Protein AF-A0A6L7YMS2-F1 (afdb_monomer_lite)

pLDDT: mean 87.48, std 20.66, range [31.22, 98.94]

Secondary structure (DSSP, 8-state):
-------PPPPP---------------EEEEEEEEPPPB---TTS-GGGPPBPHHHHHHHHHHHHHHGGG---EEEEESSHHHHHHHHHHHHHHT--EEEETT-SPPP-TTPPPPSSHHHHHHHHHHHHH-TTS--STTS-HHHHHHHHHHHHHHHHHH---SEEEEEE-HHHHHHHHHHHH---HHHHHHH--SSEEEEEEEE----

Structure (mmCIF, N/CA/C/O backbone):
data_AF-A0A6L7YMS2-F1
#
_entry.id   AF-A0A6L7YMS2-F1
#
loop_
_atom_site.group_PDB
_atom_site.id
_atom_site.type_symbol
_atom_site.label_atom_id
_atom_site.label_alt_id
_atom_site.label_comp_id
_atom_site.label_asym_id
_atom_site.label_entity_id
_atom_site.label_seq_id
_atom_site.pdbx_PDB_ins_code
_atom_site.Cartn_x
_atom_site.Cartn_y
_atom_site.Cartn_z
_atom_site.occupancy
_atom_site.B_iso_or_equiv
_atom_site.auth_seq_id
_atom_site.auth_comp_id
_atom_site.auth_asym_id
_atom_site.auth_atom_id
_atom_site.pdbx_PDB_model_num
ATOM 1 N N . MET A 1 1 ? 23.901 70.612 36.766 1.00 35.69 1 MET A N 1
ATOM 2 C CA . MET A 1 1 ? 23.182 70.328 35.504 1.00 35.69 1 MET A CA 1
ATOM 3 C C . MET A 1 1 ? 23.892 69.182 34.805 1.00 35.69 1 MET A C 1
ATOM 5 O O . MET A 1 1 ? 25.112 69.238 34.793 1.00 35.69 1 MET A O 1
ATOM 9 N N . PRO A 1 2 ? 23.213 68.247 34.131 1.00 41.91 2 PRO A N 1
ATOM 10 C CA . PRO A 1 2 ? 22.005 67.498 34.481 1.00 41.91 2 PRO A CA 1
ATOM 11 C C . PRO A 1 2 ? 22.284 65.968 34.590 1.00 41.91 2 PRO A C 1
ATOM 13 O O . PRO A 1 2 ? 23.340 65.507 34.180 1.00 41.91 2 PRO A O 1
ATOM 16 N N . LEU A 1 3 ? 21.331 65.243 35.205 1.00 35.28 3 LEU A N 1
ATOM 17 C CA . LEU A 1 3 ? 20.657 63.984 34.787 1.00 35.28 3 LEU A CA 1
ATOM 18 C C . LEU A 1 3 ? 21.441 62.970 33.913 1.00 35.28 3 LEU A C 1
ATOM 20 O O . LEU A 1 3 ? 22.049 63.358 32.931 1.00 35.28 3 LEU A O 1
ATOM 24 N N . HIS A 1 4 ? 21.354 61.642 34.023 1.00 35.47 4 HIS A N 1
ATOM 25 C CA . HIS A 1 4 ? 20.671 60.642 34.855 1.00 35.47 4 HIS A CA 1
ATOM 26 C C . HIS A 1 4 ? 21.080 59.292 34.215 1.00 35.47 4 HIS A C 1
ATOM 28 O O . HIS A 1 4 ? 21.097 59.210 32.989 1.00 35.47 4 HIS A O 1
ATOM 34 N N . ASN A 1 5 ? 21.397 58.256 34.997 1.00 36.53 5 ASN A N 1
ATOM 35 C CA . ASN A 1 5 ? 20.854 56.892 34.836 1.00 36.53 5 ASN A CA 1
ATOM 36 C C . ASN A 1 5 ? 21.574 55.917 35.774 1.00 36.53 5 ASN A C 1
ATOM 38 O O . ASN A 1 5 ? 22.457 55.155 35.393 1.00 36.53 5 ASN A O 1
ATOM 42 N N . LEU A 1 6 ? 21.130 55.941 37.030 1.00 40.22 6 LEU A N 1
ATOM 43 C CA . LEU A 1 6 ? 21.083 54.750 37.864 1.00 40.22 6 LEU A CA 1
ATOM 44 C C . LEU A 1 6 ? 19.878 53.934 37.391 1.00 40.22 6 LEU A C 1
ATOM 46 O O . LEU A 1 6 ? 18.747 54.408 37.503 1.00 40.22 6 LEU A O 1
ATOM 50 N N . LEU A 1 7 ? 20.107 52.725 36.883 1.00 35.25 7 LEU A N 1
ATOM 51 C CA . LEU A 1 7 ? 19.074 51.694 36.873 1.00 35.25 7 LEU A CA 1
ATOM 52 C C . LEU A 1 7 ? 19.445 50.633 37.914 1.00 35.25 7 LEU A C 1
ATOM 54 O O . LEU A 1 7 ? 20.544 50.077 37.849 1.00 35.25 7 LEU A O 1
ATOM 58 N N . PRO A 1 8 ? 18.566 50.395 38.901 1.00 35.81 8 PRO A N 1
ATOM 59 C CA . PRO A 1 8 ? 18.794 49.440 39.964 1.00 35.81 8 PRO A CA 1
ATOM 60 C C . PRO A 1 8 ? 18.519 48.003 39.516 1.00 35.81 8 PRO A C 1
ATOM 62 O O . PRO A 1 8 ? 17.886 47.713 38.501 1.00 35.81 8 PRO A O 1
ATOM 65 N N . THR A 1 9 ? 19.036 47.116 40.351 1.00 42.84 9 THR A N 1
ATOM 66 C CA . THR A 1 9 ? 18.933 45.667 40.336 1.00 42.84 9 THR A CA 1
ATOM 67 C C . THR A 1 9 ? 17.509 45.131 40.156 1.00 42.84 9 THR A C 1
ATOM 69 O O . THR A 1 9 ? 16.513 45.681 40.620 1.00 42.84 9 THR A O 1
ATOM 72 N N . ARG A 1 10 ? 17.466 43.983 39.476 1.00 32.94 10 ARG A N 1
ATOM 73 C CA . ARG A 1 10 ? 16.313 43.127 39.178 1.00 32.94 10 ARG A CA 1
ATOM 74 C C . ARG A 1 10 ? 15.489 42.810 40.440 1.00 32.94 10 ARG A C 1
ATOM 76 O O . ARG A 1 10 ? 16.058 42.256 41.381 1.00 32.94 10 ARG A O 1
ATOM 83 N N . PRO A 1 11 ? 14.165 43.042 40.461 1.00 35.03 11 PRO A N 1
ATOM 84 C CA . PRO A 1 11 ? 13.314 42.459 41.483 1.00 35.03 11 PRO A CA 1
ATOM 85 C C . PRO A 1 11 ? 12.932 41.023 41.098 1.00 35.03 11 PRO A C 1
ATOM 87 O O . PRO A 1 11 ? 12.385 40.754 40.029 1.00 35.03 11 PRO A O 1
ATOM 90 N N . THR A 1 12 ? 13.220 40.095 42.003 1.00 39.44 12 THR A N 1
ATOM 91 C CA . THR A 1 12 ? 12.633 38.758 42.077 1.00 39.44 12 THR A CA 1
ATOM 92 C C . THR A 1 12 ? 11.380 38.804 42.953 1.00 39.44 12 THR A C 1
ATOM 94 O O . THR A 1 12 ? 11.474 39.158 44.124 1.00 39.44 12 THR A O 1
ATOM 97 N N . ARG A 1 13 ? 10.221 38.374 42.429 1.00 35.91 13 ARG A N 1
ATOM 98 C CA . ARG A 1 13 ? 9.293 37.479 43.150 1.00 35.91 13 ARG A CA 1
ATOM 99 C C . ARG A 1 13 ? 8.130 36.988 42.278 1.00 35.91 13 ARG A C 1
ATOM 101 O O . ARG A 1 13 ? 7.291 37.761 41.840 1.00 35.91 13 ARG A O 1
ATOM 108 N N . THR A 1 14 ? 8.119 35.666 42.111 1.00 39.38 14 THR A N 1
ATOM 109 C CA . THR A 1 14 ? 6.972 34.744 42.209 1.00 39.38 14 THR A CA 1
ATOM 110 C C . THR A 1 14 ? 5.649 35.119 41.539 1.00 39.38 14 THR A C 1
ATOM 112 O O . THR A 1 14 ? 4.829 35.829 42.113 1.00 39.38 14 THR A O 1
ATOM 115 N N . SER A 1 15 ? 5.349 34.418 40.447 1.00 32.75 15 SER A N 1
ATOM 116 C CA . SER A 1 15 ? 4.051 33.759 40.303 1.00 32.75 15 SER A CA 1
ATOM 117 C C . SER A 1 15 ? 4.294 32.360 39.744 1.00 32.75 15 SER A C 1
ATOM 119 O O . SER A 1 15 ? 4.820 32.193 38.646 1.00 32.75 15 SER A O 1
ATOM 121 N N . SER A 1 16 ? 4.006 31.360 40.571 1.00 40.28 16 SER A N 1
ATOM 122 C CA . SER A 1 16 ? 3.938 29.958 40.191 1.00 40.28 16 SER A CA 1
ATOM 123 C C . SER A 1 16 ? 2.770 29.771 39.225 1.00 40.28 16 SER A C 1
ATOM 125 O O . SER A 1 16 ? 1.617 29.768 39.649 1.00 40.28 16 SER A O 1
ATOM 127 N N . TYR A 1 17 ? 3.060 29.594 37.941 1.00 31.22 17 TYR A N 1
ATOM 128 C CA . TYR A 1 17 ? 2.122 28.958 37.021 1.00 31.22 17 TYR A CA 1
ATOM 129 C C . TYR A 1 17 ? 2.561 27.510 36.813 1.00 31.22 17 TYR A C 1
ATOM 131 O O . TYR A 1 17 ? 3.060 27.125 35.763 1.00 31.22 17 TYR A O 1
ATOM 139 N N . THR A 1 18 ? 2.368 26.697 37.848 1.00 34.97 18 THR A N 1
ATOM 140 C CA . THR A 1 18 ? 2.020 25.291 37.653 1.00 34.97 18 THR A CA 1
ATOM 141 C C . THR A 1 18 ? 0.608 25.278 37.081 1.00 34.97 18 THR A C 1
ATOM 143 O O . THR A 1 18 ? -0.377 25.346 37.812 1.00 34.97 18 THR A O 1
ATOM 146 N N . LYS A 1 19 ? 0.501 25.269 35.753 1.00 34.28 19 LYS A N 1
ATOM 147 C CA . LYS A 1 19 ? -0.608 24.562 35.124 1.00 34.28 19 LYS A CA 1
ATOM 148 C C . LYS A 1 19 ? -0.068 23.190 34.790 1.00 34.28 19 LYS A C 1
ATOM 150 O O . LYS A 1 19 ? 0.541 22.990 33.743 1.00 34.28 19 LYS A O 1
ATOM 155 N N . ASP A 1 20 ? -0.267 22.289 35.740 1.00 31.45 20 ASP A N 1
ATOM 156 C CA . ASP A 1 20 ? -0.376 20.874 35.452 1.00 31.45 20 ASP A CA 1
ATOM 157 C C . ASP A 1 20 ? -1.421 20.748 34.338 1.00 31.45 20 ASP A C 1
ATOM 159 O O . ASP A 1 20 ? -2.624 20.864 34.580 1.00 31.45 20 ASP A O 1
ATOM 163 N N . TYR A 1 21 ? -0.966 20.586 33.094 1.00 37.25 21 TYR A N 1
ATOM 164 C CA . TYR A 1 21 ? -1.797 19.961 32.078 1.00 37.25 21 TYR A CA 1
ATOM 165 C C . TYR A 1 21 ? -1.896 18.496 32.491 1.00 37.25 21 TYR A C 1
ATOM 167 O O . TYR A 1 21 ? -1.125 17.639 32.067 1.00 37.25 21 TYR A O 1
ATOM 175 N N . LEU A 1 22 ? -2.818 18.251 33.421 1.00 36.06 22 LEU A N 1
ATOM 176 C CA . LEU A 1 22 ? -3.458 16.963 33.583 1.00 36.06 22 LEU A CA 1
ATOM 177 C C . LEU A 1 22 ? -3.913 16.548 32.188 1.00 36.06 22 LEU A C 1
ATOM 179 O O . LEU A 1 22 ? -4.721 17.255 31.591 1.00 36.06 22 LEU A O 1
ATOM 183 N N . SER A 1 23 ? -3.295 15.476 31.689 1.00 41.72 23 SER A N 1
ATOM 184 C CA . SER A 1 23 ? -3.751 14.605 30.607 1.00 41.72 23 SER A CA 1
ATOM 185 C C . SER A 1 23 ? -5.034 15.094 29.934 1.00 41.72 23 SER A C 1
ATOM 187 O O . SER A 1 23 ? -6.134 14.709 30.339 1.00 41.72 23 SER A O 1
ATOM 189 N N . ASP A 1 24 ? -4.890 15.929 28.904 1.00 43.75 24 ASP A N 1
ATOM 190 C CA . ASP A 1 24 ? -5.885 15.897 27.847 1.00 43.75 24 ASP A CA 1
ATOM 191 C C . ASP A 1 24 ? -5.785 14.484 27.280 1.00 43.75 24 ASP A C 1
ATOM 193 O O . ASP A 1 24 ? -4.734 14.079 26.776 1.00 43.75 24 ASP A O 1
ATOM 197 N N . GLY A 1 25 ? -6.828 13.689 27.488 1.00 43.38 25 GLY A N 1
ATOM 198 C CA . GLY A 1 25 ? -6.997 12.421 26.807 1.00 43.38 25 GLY A CA 1
ATOM 199 C C . GLY A 1 25 ? -7.280 12.697 25.341 1.00 43.38 25 GLY A C 1
ATOM 200 O O . GLY A 1 25 ? -8.367 12.367 24.879 1.00 43.38 25 GLY A O 1
ATOM 201 N N . SER A 1 26 ? -6.330 13.320 24.634 1.00 46.94 26 SER A N 1
ATOM 202 C CA . SER A 1 26 ? -6.390 13.485 23.195 1.00 46.94 26 SER A CA 1
ATOM 203 C C . SER A 1 26 ? -6.409 12.074 22.631 1.00 46.94 26 SER A C 1
ATOM 205 O O . SER A 1 26 ? -5.379 11.392 22.594 1.00 46.94 26 SER A O 1
ATOM 207 N N . THR A 1 27 ? -7.594 11.593 22.269 1.00 56.06 27 THR A N 1
ATOM 208 C CA . THR A 1 27 ? -7.699 10.388 21.464 1.00 56.06 27 THR A CA 1
ATOM 209 C C . THR A 1 27 ? -6.891 10.674 20.196 1.00 56.06 27 THR A C 1
ATOM 211 O O . THR A 1 27 ? -6.904 11.776 19.655 1.00 56.06 27 THR A O 1
ATOM 214 N N . MET A 1 28 ? -6.005 9.759 19.840 1.00 62.59 28 MET A N 1
ATOM 215 C CA . MET A 1 28 ? -5.081 9.927 18.725 1.00 62.59 28 MET A CA 1
ATOM 216 C C . MET A 1 28 ? -5.605 9.031 17.622 1.00 62.59 28 MET A C 1
ATOM 218 O O . MET A 1 28 ? -5.698 7.822 17.835 1.00 62.59 28 MET A O 1
ATOM 222 N N . ASN A 1 29 ? -5.950 9.610 16.474 1.00 86.25 29 ASN A N 1
ATOM 223 C CA . ASN A 1 29 ? -6.425 8.813 15.356 1.00 86.25 29 ASN A CA 1
ATOM 224 C C . ASN A 1 29 ? -5.222 8.220 14.621 1.00 86.25 29 ASN A C 1
ATOM 226 O O . ASN A 1 29 ? -4.408 8.952 14.049 1.00 86.25 29 ASN A O 1
ATOM 230 N N . ASN A 1 30 ? -5.100 6.895 14.664 1.00 94.75 30 ASN A N 1
ATOM 231 C CA . ASN A 1 30 ? -4.052 6.151 13.981 1.00 94.75 30 ASN A CA 1
ATOM 232 C C . ASN A 1 30 ? -4.543 5.690 12.607 1.00 94.75 30 ASN A C 1
ATOM 234 O O . ASN A 1 30 ? -5.436 4.851 12.498 1.00 94.75 30 ASN A O 1
ATOM 238 N N . LEU A 1 31 ? -3.890 6.182 11.557 1.00 97.12 31 LEU A N 1
ATOM 239 C CA . LEU A 1 31 ? -3.937 5.593 10.226 1.00 97.12 31 LEU A CA 1
ATOM 240 C C . LEU A 1 31 ? -2.719 4.679 10.062 1.00 97.12 31 LEU A C 1
ATOM 242 O O . LEU A 1 31 ? -1.585 5.147 9.954 1.00 97.12 31 LEU A O 1
ATOM 246 N N . ILE A 1 32 ? -2.950 3.370 10.051 1.00 98.50 32 ILE A N 1
ATOM 247 C CA . ILE A 1 32 ? -1.899 2.361 9.920 1.00 98.50 32 ILE A CA 1
ATOM 248 C C . ILE A 1 32 ? -1.862 1.889 8.469 1.00 98.50 32 ILE A C 1
ATOM 250 O O . ILE A 1 32 ? -2.706 1.107 8.036 1.00 98.50 32 ILE A O 1
ATOM 254 N N . LEU A 1 33 ? -0.877 2.348 7.701 1.00 98.75 33 LEU A N 1
ATOM 255 C CA . LEU A 1 33 ? -0.681 1.871 6.335 1.00 98.75 33 LEU A CA 1
ATOM 256 C C . LEU A 1 33 ? 0.169 0.607 6.369 1.00 98.75 33 LEU A C 1
ATOM 258 O O . LEU A 1 33 ? 1.270 0.608 6.915 1.00 98.75 33 LEU A O 1
ATOM 262 N N . VAL A 1 34 ? -0.343 -0.466 5.782 1.00 98.88 34 VAL A N 1
ATOM 263 C CA . VAL A 1 34 ? 0.306 -1.774 5.721 1.00 98.88 34 VAL A CA 1
ATOM 264 C C . VAL A 1 34 ? 0.645 -2.079 4.272 1.00 98.88 34 VAL A C 1
ATOM 266 O O . VAL A 1 34 ? -0.244 -2.153 3.427 1.00 98.88 34 VAL A O 1
ATOM 269 N N . ARG A 1 35 ? 1.914 -2.350 3.972 1.00 98.69 35 ARG A N 1
ATOM 270 C CA . ARG A 1 35 ? 2.277 -3.004 2.713 1.00 98.69 35 ARG A CA 1
ATOM 271 C C . ARG A 1 35 ? 1.845 -4.464 2.789 1.00 98.69 35 ARG A C 1
ATOM 273 O O . ARG A 1 35 ? 2.166 -5.152 3.759 1.00 98.69 35 ARG A O 1
ATOM 280 N N . HIS A 1 36 ? 1.154 -4.944 1.756 1.00 98.69 36 HIS A N 1
ATOM 281 C CA . HIS A 1 36 ? 0.744 -6.343 1.648 1.00 98.69 36 HIS A CA 1
ATOM 282 C C . HIS A 1 36 ? 1.907 -7.304 1.945 1.00 98.69 36 HIS A C 1
ATOM 284 O O . HIS A 1 36 ? 3.078 -7.005 1.695 1.00 98.69 36 HIS A O 1
ATOM 290 N N . SER A 1 37 ? 1.582 -8.496 2.433 1.00 98.62 37 SER A N 1
ATOM 291 C CA . SER A 1 37 ? 2.580 -9.528 2.688 1.00 98.62 37 SER A CA 1
ATOM 292 C C . SER A 1 37 ? 3.109 -10.148 1.395 1.00 98.62 37 SER A C 1
ATOM 294 O O . SER A 1 37 ? 2.632 -9.883 0.290 1.00 98.62 37 SER A O 1
ATOM 296 N N . GLU A 1 38 ? 4.153 -10.956 1.519 1.00 98.31 38 GLU A N 1
ATOM 297 C CA . GLU A 1 38 ? 4.932 -11.443 0.391 1.00 98.31 38 GLU A CA 1
ATOM 298 C C . GLU A 1 38 ? 4.087 -12.243 -0.621 1.00 98.31 38 GLU A C 1
ATOM 300 O O . GLU A 1 38 ? 3.501 -13.278 -0.270 1.00 98.31 38 GLU A O 1
ATOM 305 N N . PRO A 1 39 ? 4.044 -11.818 -1.896 1.00 97.69 39 PRO A N 1
ATOM 306 C CA . PRO A 1 39 ? 3.375 -12.572 -2.939 1.00 97.69 39 PRO A CA 1
ATOM 307 C C . PRO A 1 39 ? 4.207 -13.777 -3.382 1.00 97.69 39 PRO A C 1
ATOM 309 O O . PRO A 1 39 ? 5.433 -13.800 -3.284 1.00 97.69 39 PRO A O 1
ATOM 312 N N . LYS A 1 40 ? 3.542 -14.781 -3.950 1.00 97.38 40 LYS A N 1
ATOM 313 C CA . LYS A 1 40 ? 4.206 -15.752 -4.815 1.00 97.38 40 LYS A CA 1
ATOM 314 C C . LYS A 1 40 ? 4.469 -15.062 -6.154 1.00 97.38 40 LYS A C 1
ATOM 316 O O . LYS A 1 40 ? 3.520 -14.699 -6.840 1.00 97.38 40 LYS A O 1
ATOM 321 N N . ILE A 1 41 ? 5.740 -14.881 -6.505 1.00 93.00 41 ILE A N 1
ATOM 322 C CA . ILE A 1 41 ? 6.134 -14.275 -7.781 1.00 93.00 41 ILE A CA 1
ATOM 323 C C . ILE A 1 41 ? 5.761 -15.232 -8.920 1.00 93.00 41 ILE A C 1
ATOM 325 O O . ILE A 1 41 ? 6.190 -16.387 -8.935 1.00 93.00 41 ILE A O 1
ATOM 329 N N . GLU A 1 42 ? 4.954 -14.747 -9.863 1.00 91.12 42 GLU A N 1
ATOM 330 C CA . GLU A 1 42 ? 4.548 -15.465 -11.075 1.00 91.12 42 GLU A CA 1
ATOM 331 C C . GLU A 1 42 ? 4.895 -14.587 -12.294 1.00 91.12 42 GLU A C 1
ATOM 333 O O . GLU A 1 42 ? 4.061 -13.775 -12.692 1.00 91.12 42 GLU A O 1
ATOM 338 N N . PRO A 1 43 ? 6.112 -14.699 -12.871 1.00 86.94 43 PRO A N 1
ATOM 339 C CA . PRO A 1 43 ? 6.607 -13.767 -13.896 1.00 86.94 43 PRO A CA 1
ATOM 340 C C . PRO A 1 43 ? 5.721 -13.660 -15.143 1.00 86.94 43 PRO A C 1
ATOM 342 O O . PRO A 1 43 ? 5.643 -12.601 -15.754 1.00 86.94 43 PRO A O 1
ATOM 345 N N . ASP A 1 44 ? 5.003 -14.734 -15.478 1.00 88.06 44 ASP A N 1
ATOM 346 C CA . ASP A 1 44 ? 4.100 -14.796 -16.634 1.00 88.06 44 ASP A CA 1
ATOM 347 C C . ASP A 1 44 ? 2.719 -14.168 -16.367 1.00 88.06 44 ASP A C 1
ATOM 349 O O . ASP A 1 44 ? 1.799 -14.289 -17.180 1.00 88.06 44 ASP A O 1
ATOM 353 N N . ARG A 1 45 ? 2.521 -13.544 -15.199 1.00 88.62 45 ARG A N 1
ATOM 354 C CA . ARG A 1 45 ? 1.256 -12.919 -14.799 1.00 88.62 45 ARG A CA 1
ATOM 355 C C . ARG A 1 45 ? 1.501 -11.503 -14.288 1.00 88.62 45 ARG A C 1
ATOM 357 O O . ARG A 1 45 ? 2.493 -11.279 -13.594 1.00 88.62 45 ARG A O 1
ATOM 364 N N . PRO A 1 46 ? 0.571 -10.561 -14.521 1.00 89.81 46 PRO A N 1
ATOM 365 C CA . PRO A 1 46 ? 0.684 -9.221 -13.963 1.00 89.81 46 PRO A CA 1
ATOM 366 C C . PRO A 1 46 ? 0.790 -9.262 -12.436 1.00 89.81 46 PRO A C 1
ATOM 368 O O . PRO A 1 46 ? 0.019 -9.970 -11.777 1.00 89.81 46 PRO A O 1
ATOM 371 N N . ALA A 1 47 ? 1.688 -8.455 -11.865 1.00 91.81 47 ALA A N 1
ATOM 372 C CA . ALA A 1 47 ? 1.915 -8.401 -10.418 1.00 91.81 47 ALA A CA 1
ATOM 373 C C . ALA A 1 47 ? 0.656 -8.032 -9.610 1.00 91.81 47 ALA A C 1
ATOM 375 O O . ALA A 1 47 ? 0.535 -8.401 -8.438 1.00 91.81 47 ALA A O 1
ATOM 376 N N . SER A 1 48 ? -0.306 -7.355 -10.243 1.00 94.12 48 SER A N 1
ATOM 377 C CA . SER A 1 48 ? -1.622 -7.031 -9.680 1.00 94.12 48 SER A CA 1
ATOM 378 C C . SER A 1 48 ? -2.519 -8.248 -9.443 1.00 94.12 48 SER A C 1
ATOM 380 O O . SER A 1 48 ? -3.506 -8.158 -8.720 1.00 94.12 48 SER A O 1
AT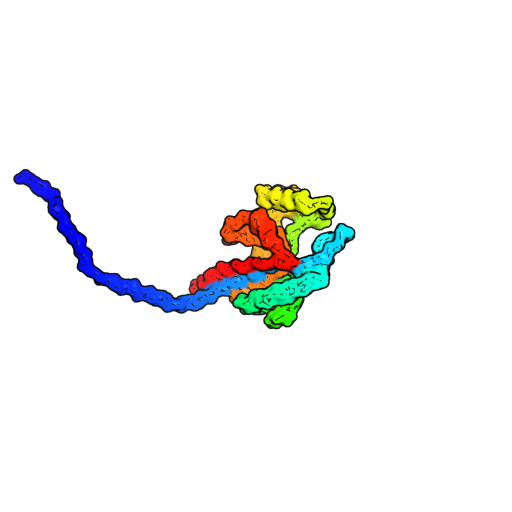OM 382 N N . THR A 1 49 ? -2.178 -9.400 -10.027 1.00 95.19 49 THR A N 1
ATOM 383 C CA . THR A 1 49 ? -2.940 -10.655 -9.912 1.00 95.19 49 THR A CA 1
ATOM 384 C C . THR A 1 49 ? -2.297 -11.674 -8.973 1.00 95.19 49 THR A C 1
ATOM 386 O O . THR A 1 49 ? -2.912 -12.698 -8.665 1.00 95.19 49 THR A O 1
ATOM 389 N N . TRP A 1 50 ? -1.072 -11.412 -8.505 1.00 96.75 50 TRP A N 1
ATOM 390 C CA . TRP A 1 50 ? -0.353 -12.328 -7.626 1.00 96.75 50 TRP A CA 1
ATOM 391 C C . TRP A 1 50 ? -1.058 -12.480 -6.276 1.00 96.75 50 TRP A C 1
ATOM 393 O O . TRP A 1 50 ? -1.606 -11.529 -5.714 1.00 96.75 50 TRP A O 1
ATOM 403 N N . ARG A 1 51 ? -1.010 -13.704 -5.749 1.00 98.50 51 ARG A N 1
ATOM 404 C CA . ARG A 1 51 ? -1.523 -14.098 -4.427 1.00 98.50 51 ARG A CA 1
ATOM 405 C C . ARG A 1 51 ? -0.375 -14.260 -3.438 1.00 98.50 51 ARG A C 1
ATOM 407 O O . ARG A 1 51 ? 0.780 -14.315 -3.857 1.00 98.50 51 ARG A O 1
ATOM 414 N N . LEU A 1 52 ? -0.663 -14.383 -2.141 1.00 98.62 52 LEU A N 1
ATOM 415 C CA . LEU A 1 52 ? 0.390 -14.580 -1.144 1.00 98.62 52 LEU A CA 1
ATOM 416 C C . LEU A 1 52 ? 1.146 -15.893 -1.363 1.00 98.62 52 LEU A C 1
ATOM 418 O O . LEU A 1 52 ? 0.579 -16.911 -1.782 1.00 98.62 52 LEU A O 1
ATOM 422 N N . SER A 1 53 ? 2.435 -15.889 -1.030 1.00 98.62 53 SER A N 1
ATOM 423 C CA . SER A 1 53 ? 3.227 -17.111 -0.885 1.00 98.62 53 SER A CA 1
ATOM 424 C C . SER A 1 53 ? 2.891 -17.816 0.438 1.00 98.62 53 SER A C 1
ATOM 426 O O . SER A 1 53 ? 2.160 -17.286 1.277 1.00 98.62 53 SER A O 1
ATOM 428 N N . GLY A 1 54 ? 3.391 -19.039 0.647 1.00 98.44 54 GLY A N 1
ATOM 429 C CA . GLY A 1 54 ? 3.263 -19.711 1.950 1.00 98.44 54 GLY A CA 1
ATOM 430 C C . GLY A 1 54 ? 3.913 -18.891 3.070 1.00 98.44 54 GLY A C 1
ATOM 431 O O . GLY A 1 54 ? 3.271 -18.617 4.079 1.00 98.44 54 GLY A O 1
ATOM 432 N N . ARG A 1 55 ? 5.140 -18.403 2.824 1.00 98.44 55 ARG A N 1
ATOM 433 C CA . ARG A 1 55 ? 5.867 -17.502 3.732 1.00 98.44 55 ARG A CA 1
ATOM 434 C C . ARG A 1 55 ? 5.103 -16.198 3.971 1.00 98.44 55 ARG A C 1
ATOM 436 O O . ARG A 1 55 ? 5.001 -15.766 5.111 1.00 98.44 55 ARG A O 1
ATOM 443 N N . GLY A 1 56 ? 4.505 -15.619 2.929 1.00 98.62 56 GLY A N 1
ATOM 444 C CA . GLY A 1 56 ? 3.691 -14.409 3.044 1.00 98.62 56 GLY A CA 1
ATOM 445 C C . GLY A 1 56 ? 2.485 -14.582 3.969 1.00 98.62 56 GLY A C 1
ATOM 446 O O . GLY A 1 56 ? 2.203 -13.704 4.779 1.00 98.62 56 GLY A O 1
ATOM 447 N N . ARG A 1 57 ? 1.804 -15.733 3.928 1.00 98.75 57 ARG A N 1
ATOM 448 C CA . ARG A 1 57 ? 0.694 -16.005 4.859 1.00 98.75 57 ARG A CA 1
ATOM 449 C C . ARG A 1 57 ? 1.167 -16.084 6.310 1.00 98.75 57 ARG A C 1
ATOM 451 O O . ARG A 1 57 ? 0.533 -15.489 7.172 1.00 98.75 57 ARG A O 1
ATOM 458 N N . THR A 1 58 ? 2.296 -16.747 6.568 1.00 98.50 58 THR A N 1
ATOM 459 C CA . THR A 1 58 ? 2.906 -16.786 7.909 1.00 98.50 58 THR A CA 1
ATOM 460 C C . THR A 1 58 ? 3.264 -15.384 8.399 1.00 98.50 58 THR A C 1
ATOM 462 O O . THR A 1 58 ? 2.812 -14.987 9.469 1.00 98.50 58 THR A O 1
ATOM 465 N N . ARG A 1 59 ? 3.975 -14.594 7.581 1.00 98.56 59 ARG A N 1
ATOM 466 C CA . ARG A 1 59 ? 4.374 -13.224 7.940 1.00 98.56 59 ARG A CA 1
ATOM 467 C C . ARG A 1 59 ? 3.191 -12.276 8.146 1.00 98.56 59 ARG A C 1
ATOM 469 O O . ARG A 1 59 ? 3.287 -11.351 8.940 1.00 98.56 59 ARG A O 1
ATOM 476 N N . ALA A 1 60 ? 2.071 -12.488 7.452 1.00 98.69 60 ALA A N 1
ATOM 477 C CA . ALA A 1 60 ? 0.853 -11.707 7.680 1.00 98.69 60 ALA A CA 1
ATOM 478 C C . ALA A 1 60 ? 0.238 -11.990 9.063 1.00 98.69 60 ALA A C 1
ATOM 480 O O . ALA A 1 60 ? -0.297 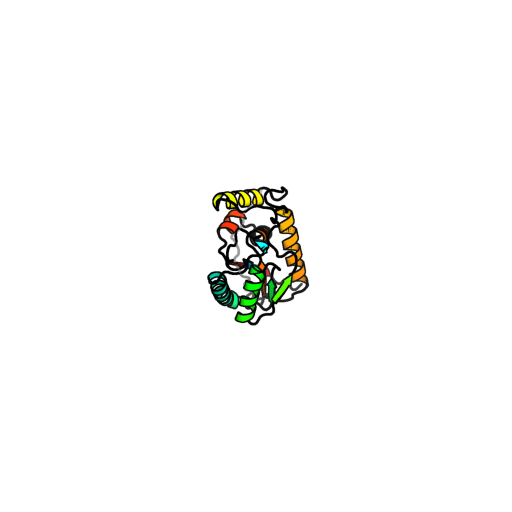-11.079 9.686 1.00 98.69 60 ALA A O 1
ATOM 481 N N . GLY A 1 61 ? 0.341 -13.229 9.558 1.00 98.38 61 GLY A N 1
ATOM 482 C CA . GLY A 1 61 ? -0.069 -13.573 10.921 1.00 98.38 61 GLY A CA 1
ATOM 483 C C . GLY A 1 61 ? 0.843 -12.950 11.981 1.00 98.38 61 GLY A C 1
ATOM 484 O O . GLY A 1 61 ? 0.352 -12.415 12.966 1.00 98.38 61 GLY A O 1
ATOM 485 N N . GLU A 1 62 ? 2.159 -12.954 11.752 1.00 98.38 62 GLU A N 1
ATOM 486 C CA . GLU A 1 62 ? 3.138 -12.282 12.626 1.00 98.38 62 GLU A CA 1
ATOM 487 C C . GLU A 1 62 ? 2.872 -10.771 12.698 1.00 98.38 62 GLU A C 1
ATOM 489 O O . GLU A 1 62 ? 2.778 -10.207 13.787 1.00 98.38 62 GLU A O 1
ATOM 494 N N . LEU A 1 63 ? 2.627 -10.144 11.542 1.00 98.50 63 LEU A N 1
ATOM 495 C CA . LEU A 1 63 ? 2.244 -8.737 11.455 1.00 98.50 63 LEU A CA 1
ATOM 496 C C . LEU A 1 63 ? 0.970 -8.429 12.256 1.00 98.50 63 LEU A C 1
ATOM 498 O O . LEU A 1 63 ? 0.879 -7.372 12.874 1.00 98.50 63 LEU A O 1
ATOM 502 N N . ALA A 1 64 ? -0.020 -9.327 12.261 1.00 98.31 64 ALA A N 1
ATOM 503 C CA . ALA A 1 64 ? -1.241 -9.122 13.038 1.00 98.31 64 ALA A CA 1
ATOM 504 C C . ALA A 1 64 ? -0.952 -8.993 14.540 1.00 98.31 64 ALA A C 1
ATOM 506 O O . ALA A 1 64 ? -1.548 -8.152 15.211 1.00 98.31 64 ALA A O 1
ATOM 507 N N . GLU A 1 65 ? -0.013 -9.783 15.068 1.00 97.50 65 GLU A N 1
ATOM 508 C CA . GLU A 1 65 ? 0.375 -9.695 16.477 1.00 97.50 65 GLU A CA 1
ATOM 509 C C . GLU A 1 65 ? 1.082 -8.375 16.801 1.00 97.50 65 GLU A C 1
ATOM 511 O O . GLU A 1 65 ? 0.823 -7.791 17.854 1.00 97.50 65 GLU A O 1
ATOM 516 N N . GLU A 1 66 ? 1.894 -7.847 15.881 1.00 97.81 66 GLU A N 1
ATOM 517 C CA . GLU A 1 66 ? 2.487 -6.510 16.019 1.00 97.81 66 GLU A CA 1
ATOM 518 C C . GLU A 1 66 ? 1.414 -5.409 16.000 1.00 97.81 66 GLU A C 1
ATOM 520 O O . GLU A 1 66 ? 1.428 -4.492 16.827 1.00 97.81 66 GLU A O 1
ATOM 525 N N . LEU A 1 67 ? 0.434 -5.522 15.097 1.00 98.06 67 LEU A N 1
ATOM 526 C CA . LEU A 1 67 ? -0.632 -4.533 14.931 1.00 98.06 67 LEU A CA 1
ATOM 527 C C . LEU A 1 67 ? -1.642 -4.519 16.088 1.00 98.06 67 LEU A C 1
ATOM 529 O O . LEU A 1 67 ? -2.298 -3.500 16.318 1.00 98.06 67 LEU A O 1
ATOM 533 N N . ARG A 1 68 ? -1.740 -5.610 16.861 1.00 96.69 68 ARG A N 1
ATOM 534 C CA . ARG A 1 68 ? -2.633 -5.732 18.027 1.00 96.69 68 ARG A CA 1
ATOM 535 C C . ARG A 1 68 ? -2.409 -4.609 19.049 1.00 96.69 68 ARG A C 1
ATOM 537 O O . ARG A 1 68 ? -3.366 -4.155 19.676 1.00 96.69 68 ARG A O 1
ATOM 544 N N . GLY A 1 69 ? -1.169 -4.128 19.185 1.00 95.06 69 GLY A N 1
ATOM 545 C CA . GLY A 1 69 ? -0.799 -3.048 20.106 1.00 95.06 69 GLY A CA 1
ATOM 546 C C . GLY A 1 69 ? -1.416 -1.683 19.780 1.00 95.06 69 GLY A C 1
ATOM 547 O O . GLY A 1 69 ? -1.528 -0.848 20.673 1.00 95.06 69 GLY A O 1
ATOM 548 N N . PHE A 1 70 ? -1.864 -1.468 18.540 1.00 95.69 70 PHE A N 1
ATOM 549 C CA . PHE A 1 70 ? -2.525 -0.228 18.116 1.00 95.69 70 PHE A CA 1
ATOM 550 C C . PHE A 1 70 ? -4.050 -0.288 18.225 1.00 95.69 70 PHE A C 1
ATOM 552 O O . PHE A 1 70 ? -4.719 0.652 17.798 1.00 95.69 70 PHE A O 1
ATOM 559 N N . THR A 1 71 ? -4.595 -1.396 18.744 1.00 96.00 71 THR A N 1
ATOM 560 C CA . THR A 1 71 ? -6.034 -1.616 18.957 1.00 96.00 71 THR A CA 1
ATOM 561 C C . THR A 1 71 ? -6.910 -1.192 17.766 1.00 96.00 71 THR A C 1
ATOM 563 O O . THR A 1 71 ? -7.848 -0.414 17.953 1.00 96.00 71 THR A O 1
ATOM 566 N N . PRO A 1 72 ? -6.600 -1.640 16.533 1.00 96.62 72 PRO A N 1
ATOM 567 C CA . PRO A 1 72 ? -7.376 -1.268 15.359 1.00 96.62 72 PRO A CA 1
ATOM 568 C C . PRO A 1 72 ? -8.802 -1.812 15.460 1.00 96.62 72 PRO A C 1
ATOM 570 O O . PRO A 1 72 ? -9.017 -2.927 15.937 1.00 96.62 72 PRO A O 1
ATOM 573 N N . THR A 1 73 ? -9.777 -1.042 14.987 1.00 97.06 73 THR A N 1
ATOM 574 C CA . THR A 1 73 ? -11.197 -1.438 14.967 1.00 97.06 73 THR A CA 1
ATOM 575 C C . THR A 1 73 ? -11.787 -1.492 13.563 1.00 97.06 73 THR A C 1
ATOM 577 O O . THR A 1 73 ? -12.930 -1.923 13.401 1.00 97.06 73 THR A O 1
ATOM 580 N N . SER A 1 74 ? -10.998 -1.145 12.542 1.00 97.69 74 SER A N 1
ATOM 581 C CA . SER A 1 74 ? -11.372 -1.278 11.136 1.00 97.69 74 SER A CA 1
ATOM 582 C C . SER A 1 74 ? -10.170 -1.602 10.246 1.00 97.69 74 SER A C 1
ATOM 584 O O . SER A 1 74 ? -9.048 -1.156 10.509 1.00 97.69 74 SER A O 1
ATOM 586 N N . ILE A 1 75 ? -10.399 -2.386 9.190 1.00 98.75 75 ILE A N 1
ATOM 587 C CA . ILE A 1 75 ? -9.419 -2.694 8.146 1.00 98.75 75 ILE A CA 1
ATOM 588 C C . ILE A 1 75 ? -10.017 -2.330 6.781 1.00 98.75 75 ILE A C 1
ATOM 590 O O . ILE A 1 75 ? -11.137 -2.708 6.445 1.00 98.75 75 ILE A O 1
ATOM 594 N N . TRP A 1 76 ? -9.228 -1.662 5.949 1.00 98.75 76 TRP A N 1
ATOM 595 C CA . TRP A 1 76 ? -9.496 -1.425 4.536 1.00 98.75 76 TRP A CA 1
ATOM 596 C C . TRP A 1 76 ? -8.410 -2.074 3.693 1.00 98.75 76 TRP A C 1
ATOM 598 O O . TRP A 1 76 ? -7.252 -2.133 4.100 1.00 98.75 76 TRP A O 1
ATOM 608 N N . SER A 1 77 ? -8.762 -2.573 2.514 1.00 98.88 77 SER A N 1
ATOM 609 C CA . SER A 1 77 ? -7.806 -3.240 1.636 1.00 98.88 77 SER A CA 1
ATOM 610 C C . SER A 1 77 ? -7.952 -2.811 0.187 1.00 98.88 77 SER A C 1
ATOM 612 O O . SER A 1 77 ? -9.057 -2.591 -0.319 1.00 98.88 77 SER A O 1
ATOM 614 N N . SER A 1 78 ? -6.812 -2.744 -0.496 1.00 98.75 78 SER A N 1
ATOM 615 C CA . SER A 1 78 ? -6.755 -2.780 -1.950 1.00 98.75 78 SER A CA 1
ATOM 616 C C . SER A 1 78 ? -7.426 -4.038 -2.502 1.00 98.75 78 SER A C 1
ATOM 618 O O . SER A 1 78 ? -7.342 -5.122 -1.927 1.00 98.75 78 SER A O 1
ATOM 620 N N . LYS A 1 79 ? -8.040 -3.914 -3.681 1.00 98.25 79 LYS A N 1
ATOM 621 C CA . LYS A 1 79 ? -8.695 -5.027 -4.388 1.00 98.25 79 LYS A CA 1
ATOM 622 C C . LYS A 1 79 ? -7.740 -6.074 -4.973 1.00 98.25 79 LYS A C 1
ATOM 624 O O . LYS A 1 79 ? -8.191 -7.080 -5.519 1.00 98.25 79 LYS A O 1
ATOM 629 N N . GLU A 1 80 ? -6.431 -5.849 -4.917 1.00 98.25 80 GLU A N 1
ATOM 630 C CA . GLU A 1 80 ? -5.461 -6.806 -5.450 1.00 98.25 80 GLU A CA 1
ATOM 631 C C . GLU A 1 80 ? -5.370 -8.070 -4.572 1.00 98.25 80 GLU A C 1
ATOM 633 O O . GLU A 1 80 ? -5.336 -7.955 -3.344 1.00 98.25 80 GLU A O 1
ATOM 638 N N . PRO A 1 81 ? -5.263 -9.289 -5.143 1.00 98.50 81 PRO A N 1
ATOM 639 C CA . PRO A 1 81 ? -5.406 -10.530 -4.379 1.00 98.50 81 PRO A CA 1
ATOM 640 C C . PRO A 1 81 ? -4.439 -10.668 -3.198 1.00 98.50 81 PRO A C 1
ATOM 642 O O . PRO A 1 81 ? -4.851 -11.096 -2.125 1.00 98.50 81 PRO A O 1
ATOM 645 N N . LYS A 1 82 ? -3.170 -10.273 -3.354 1.00 98.62 82 LYS A N 1
ATOM 646 C CA . LYS A 1 82 ? -2.179 -10.265 -2.262 1.00 98.62 82 LYS A CA 1
ATOM 647 C C . LYS A 1 82 ? -2.544 -9.322 -1.106 1.00 98.62 82 LYS A C 1
ATOM 649 O O . LYS A 1 82 ? -2.282 -9.658 0.049 1.00 98.62 82 LYS A O 1
ATOM 654 N N . ALA A 1 83 ? -3.172 -8.181 -1.392 1.00 98.81 83 ALA A N 1
ATOM 655 C CA . ALA A 1 83 ? -3.638 -7.244 -0.373 1.00 98.81 83 ALA A CA 1
ATOM 656 C C . ALA A 1 83 ? -4.902 -7.769 0.322 1.00 98.81 83 ALA A C 1
ATOM 658 O O . ALA A 1 83 ? -4.956 -7.776 1.551 1.00 98.81 83 ALA A O 1
ATOM 659 N N . ILE A 1 84 ? -5.863 -8.312 -0.435 1.00 98.75 84 ILE A N 1
ATOM 660 C CA . ILE A 1 84 ? -7.058 -8.971 0.122 1.00 98.75 84 ILE A CA 1
ATOM 661 C C . ILE A 1 84 ? -6.660 -10.129 1.044 1.00 98.75 84 ILE A C 1
ATOM 663 O O . ILE A 1 84 ? -7.128 -10.202 2.174 1.00 98.75 84 ILE A O 1
ATOM 667 N N . GLU A 1 85 ? -5.773 -11.020 0.594 1.00 98.81 85 GLU A N 1
ATOM 668 C CA . GLU A 1 85 ? -5.326 -12.163 1.399 1.00 98.81 85 GLU A CA 1
ATOM 669 C C . GLU A 1 85 ? -4.573 -11.723 2.662 1.00 98.81 85 GLU A C 1
ATOM 671 O O . GLU A 1 85 ? -4.738 -12.343 3.709 1.00 98.81 85 GLU A O 1
ATOM 676 N N . THR A 1 86 ? -3.786 -10.643 2.589 1.00 98.88 86 THR A N 1
ATOM 677 C CA . THR A 1 86 ? -3.140 -10.064 3.778 1.00 98.88 86 THR A CA 1
ATOM 678 C C . THR A 1 86 ? -4.196 -9.537 4.747 1.00 98.88 86 THR A C 1
ATOM 680 O O . THR A 1 86 ? -4.179 -9.901 5.918 1.00 98.88 86 THR A O 1
ATOM 683 N N . ALA A 1 87 ? -5.149 -8.738 4.261 1.00 98.81 87 ALA A N 1
ATOM 684 C CA . ALA A 1 87 ? -6.203 -8.154 5.084 1.00 98.81 87 ALA A CA 1
ATOM 685 C C . ALA A 1 87 ? -7.112 -9.212 5.725 1.00 98.81 87 ALA A C 1
ATOM 687 O O . ALA A 1 87 ? -7.474 -9.060 6.884 1.00 98.81 87 ALA A O 1
ATOM 688 N N . GLN A 1 88 ? -7.419 -10.309 5.024 1.00 98.69 88 GLN A N 1
ATOM 689 C CA . GLN A 1 88 ? -8.201 -11.411 5.589 1.00 98.69 88 GLN A CA 1
ATOM 690 C C . GLN A 1 88 ? -7.484 -12.066 6.776 1.00 98.69 88 GLN A C 1
ATOM 692 O O . GLN A 1 88 ? -8.105 -12.309 7.805 1.00 98.69 88 GLN A O 1
ATOM 697 N N . ILE A 1 89 ? -6.172 -12.299 6.662 1.00 98.81 89 ILE A N 1
ATOM 698 C CA . ILE A 1 89 ? -5.375 -12.861 7.762 1.00 98.81 89 ILE A CA 1
ATOM 699 C C . ILE A 1 89 ? -5.358 -11.905 8.962 1.00 98.81 89 ILE A C 1
ATOM 701 O O . ILE A 1 89 ? -5.505 -12.352 10.099 1.00 98.81 89 ILE A O 1
ATOM 705 N N . LEU A 1 90 ? -5.232 -10.595 8.716 1.00 98.75 90 LEU A N 1
ATOM 706 C CA . LEU A 1 90 ? -5.323 -9.583 9.773 1.00 98.75 90 LEU A CA 1
ATOM 707 C C . LEU A 1 90 ? -6.710 -9.581 10.434 1.00 98.75 90 LEU A C 1
ATOM 709 O O . LEU A 1 90 ? -6.794 -9.583 11.658 1.00 98.75 90 LEU A O 1
ATOM 713 N N . THR A 1 91 ? -7.785 -9.628 9.643 1.00 97.88 91 THR A N 1
ATOM 714 C CA . THR A 1 91 ? -9.170 -9.730 10.127 1.00 97.88 91 THR A CA 1
ATOM 715 C C . THR A 1 91 ? -9.355 -10.930 11.045 1.00 97.88 91 THR A C 1
ATOM 717 O O . THR A 1 91 ? -9.880 -10.768 12.146 1.00 97.88 91 THR A O 1
ATOM 720 N N . ASP A 1 92 ? -8.899 -12.111 10.625 1.00 98.00 92 ASP A N 1
ATOM 721 C CA . ASP A 1 92 ? -9.092 -13.350 11.379 1.00 98.00 92 ASP A CA 1
ATOM 722 C C . ASP A 1 92 ? -8.327 -13.315 12.716 1.00 98.00 92 ASP A C 1
ATOM 724 O O . ASP A 1 92 ? -8.832 -13.779 13.739 1.00 98.00 92 ASP A O 1
ATOM 728 N N . ALA A 1 93 ? -7.124 -12.732 12.731 1.00 98.06 93 ALA A N 1
ATOM 729 C CA . ALA A 1 93 ? -6.268 -12.659 13.917 1.00 98.06 93 ALA A CA 1
ATOM 730 C C . ALA A 1 93 ? -6.663 -11.545 14.908 1.00 98.06 93 ALA A C 1
ATOM 732 O O . ALA A 1 93 ? -6.527 -11.714 16.128 1.00 98.06 93 ALA A O 1
ATOM 733 N N . LEU A 1 94 ? -7.142 -10.407 14.395 1.00 97.88 94 LEU A N 1
ATOM 734 C CA . LEU A 1 94 ? -7.523 -9.230 15.183 1.00 97.88 94 LEU A CA 1
ATOM 735 C C . LEU A 1 94 ? -9.014 -9.209 15.548 1.00 97.88 94 LEU A C 1
ATOM 737 O O . LEU A 1 94 ? -9.400 -8.469 16.449 1.00 97.88 94 LEU A O 1
ATOM 741 N N . ASN A 1 95 ? -9.840 -10.029 14.887 1.00 97.50 95 ASN A N 1
ATOM 742 C CA . ASN A 1 95 ? -11.302 -10.011 14.984 1.00 97.50 95 ASN A CA 1
ATOM 743 C C . ASN A 1 95 ? -11.893 -8.628 14.635 1.00 97.50 95 ASN A C 1
ATOM 745 O O . ASN A 1 95 ? -12.714 -8.072 15.365 1.00 97.50 95 ASN A O 1
ATOM 749 N N . VAL A 1 96 ? -11.438 -8.073 13.508 1.00 96.75 96 VAL A N 1
ATOM 750 C CA . VAL A 1 96 ? -11.783 -6.733 13.004 1.00 96.75 96 VAL A CA 1
ATOM 751 C C . VAL A 1 96 ? -12.390 -6.859 11.603 1.00 96.75 96 VAL A C 1
ATOM 753 O O . VAL A 1 96 ? -11.862 -7.633 10.801 1.00 96.75 96 VAL A O 1
ATOM 756 N N . PRO A 1 97 ? -13.481 -6.143 11.267 1.00 96.38 97 PRO A N 1
ATOM 757 C CA . PRO A 1 97 ? -14.064 -6.197 9.927 1.00 96.38 97 PRO A CA 1
ATOM 758 C C . PRO A 1 97 ? -13.120 -5.623 8.862 1.00 96.38 97 PRO A C 1
ATOM 760 O O . PRO A 1 97 ? -12.427 -4.636 9.103 1.00 96.38 97 PRO A O 1
ATOM 763 N N . VAL A 1 98 ? -13.147 -6.221 7.666 1.00 97.81 98 VAL A N 1
ATOM 764 C CA . VAL A 1 98 ? -12.431 -5.728 6.483 1.00 97.81 98 VAL A CA 1
ATOM 765 C C . VAL A 1 98 ? -13.399 -5.210 5.424 1.00 97.81 98 VAL A C 1
ATOM 767 O O . VAL A 1 98 ? -14.375 -5.874 5.074 1.00 97.81 98 VAL A O 1
ATOM 770 N N . ASN A 1 99 ? -13.081 -4.045 4.869 1.00 98.06 99 ASN A N 1
ATOM 771 C CA . ASN A 1 99 ? -13.716 -3.465 3.693 1.00 98.06 99 ASN A CA 1
ATOM 772 C C . ASN A 1 99 ? -12.719 -3.402 2.527 1.00 98.06 99 ASN A C 1
ATOM 774 O O . ASN A 1 99 ? -11.506 -3.316 2.722 1.00 98.06 99 ASN A O 1
ATOM 778 N N . VAL A 1 100 ? -13.221 -3.421 1.294 1.00 98.31 100 VAL A N 1
ATOM 779 C CA . VAL A 1 100 ? -12.401 -3.254 0.083 1.00 98.31 100 VAL A CA 1
ATOM 780 C C . VAL A 1 100 ? -12.746 -1.916 -0.558 1.00 98.31 100 VAL A C 1
ATOM 782 O O . VAL A 1 100 ? -13.925 -1.603 -0.713 1.00 98.31 100 VAL A O 1
ATOM 785 N N . ALA A 1 101 ? -11.730 -1.140 -0.939 1.00 97.50 101 ALA A N 1
ATOM 786 C CA . ALA A 1 101 ? -11.911 0.164 -1.574 1.00 97.50 101 ALA A CA 1
ATOM 787 C C . ALA A 1 101 ? -11.081 0.316 -2.854 1.00 97.50 101 ALA A C 1
ATOM 789 O O . ALA A 1 101 ? -9.964 -0.195 -2.970 1.00 97.50 101 ALA A O 1
ATOM 790 N N . ASP A 1 102 ? -11.637 1.066 -3.805 1.00 98.06 102 ASP A N 1
ATOM 791 C CA . ASP A 1 102 ? -10.934 1.503 -5.008 1.00 98.06 102 ASP A CA 1
ATOM 792 C C . ASP A 1 102 ? -9.975 2.664 -4.710 1.00 98.06 102 ASP A C 1
ATOM 794 O O . ASP A 1 102 ? -10.251 3.540 -3.883 1.00 98.06 102 ASP A O 1
ATOM 798 N N . GLY A 1 103 ? -8.866 2.706 -5.448 1.00 98.25 103 GLY A N 1
ATOM 799 C CA . GLY A 1 103 ? -7.830 3.726 -5.332 1.00 98.25 103 GLY A CA 1
ATOM 800 C C . GLY A 1 103 ? -6.697 3.345 -4.380 1.00 98.25 103 GLY A C 1
ATOM 801 O O . GLY A 1 103 ? -5.708 4.068 -4.326 1.00 98.25 103 GLY A O 1
ATOM 802 N N . LEU A 1 104 ? -6.803 2.206 -3.685 1.00 98.75 104 LEU A N 1
ATOM 803 C CA . LEU A 1 104 ? -5.756 1.653 -2.818 1.00 98.75 104 LEU A CA 1
ATOM 804 C C . LEU A 1 104 ? -4.790 0.707 -3.552 1.00 98.75 104 LEU A C 1
ATOM 806 O O . LEU A 1 104 ? -3.867 0.178 -2.945 1.00 98.75 104 LEU A O 1
ATOM 810 N N . GLU A 1 105 ? -5.030 0.404 -4.828 1.00 98.25 105 GLU A N 1
ATOM 811 C CA . GLU A 1 105 ? -4.105 -0.362 -5.670 1.00 98.25 105 GLU A CA 1
ATOM 812 C C . GLU A 1 105 ? -2.754 0.330 -5.873 1.00 98.25 105 GLU A C 1
ATOM 814 O O . GLU A 1 105 ? -2.629 1.547 -5.701 1.00 98.25 105 GLU A O 1
ATOM 819 N N . GLU A 1 106 ? -1.750 -0.471 -6.242 1.00 97.94 106 GLU A N 1
ATOM 820 C CA . GLU A 1 106 ? -0.403 0.006 -6.565 1.00 97.94 106 GLU A CA 1
ATOM 821 C C . GLU A 1 106 ? -0.455 1.048 -7.696 1.00 97.94 106 GLU A C 1
ATOM 823 O O . GLU A 1 106 ? -1.468 1.167 -8.392 1.00 97.94 106 GLU A O 1
ATOM 828 N N . HIS A 1 107 ? 0.617 1.821 -7.898 1.00 97.25 107 HIS A N 1
ATOM 829 C CA . HIS A 1 107 ? 0.710 2.655 -9.101 1.00 97.25 107 HIS A CA 1
ATOM 830 C C . HIS A 1 107 ? 0.491 1.794 -10.349 1.00 97.25 107 HIS A C 1
ATOM 832 O O . HIS A 1 107 ? 0.942 0.642 -10.427 1.00 97.25 107 HIS A O 1
ATOM 838 N N . HIS A 1 108 ? -0.253 2.330 -11.310 1.00 96.19 108 HIS A N 1
ATOM 839 C CA . HIS A 1 108 ? -0.640 1.560 -12.483 1.00 96.19 108 HIS A CA 1
ATOM 840 C C . HIS A 1 108 ? 0.554 1.396 -13.423 1.00 96.19 108 HIS A C 1
ATOM 842 O O . HIS A 1 108 ? 1.120 2.355 -13.941 1.00 96.19 108 HIS A O 1
ATOM 848 N N . ARG A 1 109 ? 0.941 0.138 -13.622 1.00 91.88 109 ARG A N 1
ATOM 849 C CA . ARG A 1 109 ? 2.048 -0.285 -14.490 1.00 91.88 109 ARG A CA 1
ATOM 850 C C . ARG A 1 109 ? 1.729 -1.614 -15.163 1.00 91.88 109 ARG A C 1
ATOM 852 O O . ARG A 1 109 ? 2.519 -2.556 -15.119 1.00 91.88 109 ARG A O 1
ATOM 859 N N . TYR A 1 110 ? 0.512 -1.733 -15.684 1.00 84.56 110 TYR A N 1
ATOM 860 C CA . TYR A 1 110 ? -0.024 -3.016 -16.143 1.00 84.56 110 TYR A CA 1
ATOM 861 C C . TYR A 1 110 ? 0.674 -3.518 -17.408 1.00 84.56 110 TYR A C 1
ATOM 863 O O . TYR A 1 110 ? 0.769 -4.729 -17.602 1.00 84.56 110 TYR A O 1
ATOM 871 N N . GLU A 1 111 ? 1.186 -2.598 -18.226 1.00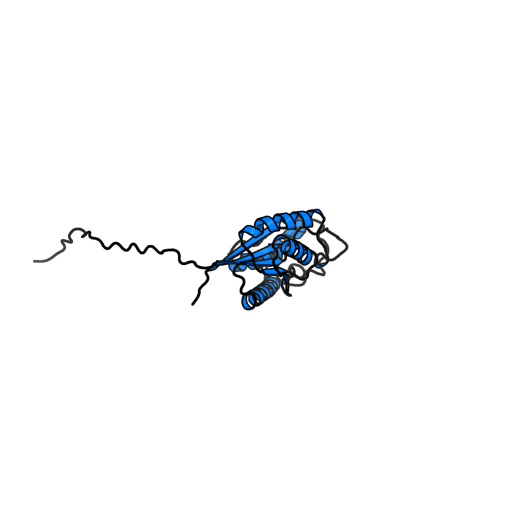 81.69 111 GLU A N 1
ATOM 872 C CA . GLU A 1 111 ? 1.881 -2.903 -19.480 1.00 81.69 111 GLU A CA 1
ATOM 873 C C . GLU A 1 111 ? 3.409 -3.000 -19.326 1.00 81.69 111 GLU A C 1
ATOM 875 O O . GLU A 1 111 ? 4.116 -3.316 -20.285 1.00 81.69 111 GLU A O 1
ATOM 880 N N . VAL A 1 112 ? 3.943 -2.770 -18.121 1.00 82.81 112 VAL A N 1
ATOM 881 C CA . VAL A 1 112 ? 5.391 -2.810 -17.880 1.00 82.81 112 VAL A CA 1
ATOM 882 C C . VAL A 1 112 ? 5.870 -4.262 -17.807 1.00 82.81 112 VAL A C 1
ATOM 884 O O . VAL A 1 112 ? 5.391 -5.019 -16.954 1.00 82.81 112 VAL A O 1
ATOM 887 N N . PRO A 1 113 ? 6.827 -4.678 -18.659 1.00 80.81 113 PRO A N 1
ATOM 888 C CA . PRO A 1 113 ? 7.391 -6.018 -18.591 1.00 80.81 113 PRO A CA 1
ATOM 889 C C . PRO A 1 113 ? 8.175 -6.220 -17.290 1.00 80.81 113 PRO A C 1
ATOM 891 O O . PRO A 1 113 ? 8.629 -5.271 -16.651 1.00 80.81 113 PRO A O 1
ATOM 894 N N . PHE A 1 114 ? 8.370 -7.480 -16.905 1.00 81.56 114 PHE A N 1
ATOM 895 C CA . PHE A 1 114 ? 9.207 -7.805 -15.755 1.00 81.56 114 PHE A CA 1
ATOM 896 C C . PHE A 1 114 ? 10.642 -7.301 -15.978 1.00 81.56 114 PHE A C 1
ATOM 898 O O . PHE A 1 114 ? 11.232 -7.542 -17.034 1.00 81.56 114 PHE A O 1
ATOM 905 N N . PHE A 1 115 ? 11.202 -6.615 -14.982 1.00 85.94 115 PHE A N 1
ATOM 906 C CA . PHE A 1 115 ? 12.566 -6.099 -15.058 1.00 85.94 115 PHE A CA 1
ATOM 907 C C . PHE A 1 115 ? 13.585 -7.246 -14.985 1.00 85.94 115 PHE A C 1
ATOM 909 O O . PHE A 1 115 ? 13.441 -8.124 -14.131 1.00 85.94 115 PHE A O 1
ATOM 916 N N . PRO A 1 116 ? 14.626 -7.253 -15.837 1.00 84.81 116 PRO A N 1
ATOM 917 C CA . PRO A 1 116 ? 15.662 -8.286 -15.803 1.00 84.81 116 PRO A CA 1
ATOM 918 C C . PRO A 1 116 ? 16.390 -8.369 -14.458 1.00 84.81 116 PRO A C 1
ATOM 920 O O . PRO A 1 116 ? 16.772 -9.460 -14.029 1.00 84.81 116 PRO A O 1
ATOM 923 N N . THR A 1 117 ? 16.578 -7.226 -13.794 1.00 90.38 117 THR A N 1
ATOM 924 C CA . THR A 1 117 ? 17.270 -7.132 -12.507 1.00 90.38 117 THR A CA 1
ATOM 925 C C . THR A 1 117 ? 16.514 -6.271 -11.498 1.00 90.38 117 THR A C 1
ATOM 927 O O . THR A 1 117 ? 15.747 -5.375 -11.854 1.00 90.38 117 THR A O 1
ATOM 930 N N . GLN A 1 118 ? 16.767 -6.530 -10.212 1.00 89.31 118 GLN A N 1
ATOM 931 C CA . GLN A 1 118 ? 16.272 -5.691 -9.121 1.00 89.31 118 GLN A CA 1
ATOM 932 C C . GLN A 1 118 ? 16.831 -4.261 -9.219 1.00 89.31 118 GLN A C 1
ATOM 934 O O . GLN A 1 118 ? 16.089 -3.310 -9.002 1.00 89.31 118 GLN A O 1
ATOM 939 N N . ASP A 1 119 ? 18.098 -4.098 -9.607 1.00 94.25 119 ASP A N 1
ATOM 940 C CA . ASP A 1 119 ? 18.740 -2.782 -9.706 1.00 94.25 119 ASP A CA 1
ATOM 941 C C . ASP A 1 119 ? 18.085 -1.895 -10.776 1.00 94.25 119 ASP A C 1
ATOM 943 O O . ASP A 1 119 ? 17.840 -0.715 -10.534 1.00 94.25 119 ASP A O 1
ATOM 947 N N . GLU A 1 120 ? 17.752 -2.450 -11.947 1.00 94.12 120 GLU A N 1
ATOM 948 C CA . GLU A 1 120 ? 17.035 -1.710 -12.999 1.00 94.12 120 GLU A CA 1
ATOM 949 C C . GLU A 1 120 ? 15.630 -1.301 -12.545 1.00 94.12 120 GLU A C 1
ATOM 951 O O . GLU A 1 120 ? 15.174 -0.194 -12.837 1.00 94.12 120 GLU A O 1
ATOM 956 N N . PHE A 1 121 ? 14.953 -2.177 -11.799 1.00 93.06 121 PHE A N 1
ATOM 957 C CA . PHE A 1 121 ? 13.653 -1.865 -11.219 1.00 93.06 121 PHE A CA 1
ATOM 958 C C . PHE A 1 121 ? 13.743 -0.717 -10.207 1.00 93.06 121 PHE A C 1
ATOM 960 O O . PHE A 1 121 ? 12.937 0.213 -10.246 1.00 93.06 121 PHE A O 1
ATOM 967 N N . GLU A 1 122 ? 14.738 -0.750 -9.322 1.00 95.56 122 GLU A N 1
ATOM 968 C CA . GLU A 1 122 ? 14.953 0.304 -8.331 1.00 95.56 122 GLU A CA 1
ATOM 969 C C . GLU A 1 122 ? 15.320 1.640 -8.970 1.00 95.56 122 GLU A C 1
ATOM 971 O O . GLU A 1 122 ? 14.823 2.672 -8.526 1.00 95.56 122 GLU A O 1
ATOM 976 N N . GLN A 1 123 ? 16.126 1.636 -10.033 1.00 96.25 123 GLN A N 1
ATOM 977 C CA . GLN A 1 123 ? 16.436 2.849 -10.792 1.00 96.25 123 GLN A CA 1
ATOM 978 C C . GLN A 1 123 ? 15.180 3.451 -11.430 1.00 96.25 123 GLN A C 1
ATOM 980 O O . GLN A 1 123 ? 14.982 4.663 -11.365 1.00 96.25 123 GLN A O 1
ATOM 985 N N . ALA A 1 124 ? 14.299 2.624 -12.004 1.00 96.00 124 ALA A N 1
ATOM 986 C CA . ALA A 1 124 ? 13.035 3.100 -12.562 1.00 96.00 124 ALA A CA 1
ATOM 987 C C . ALA A 1 124 ? 12.121 3.707 -11.483 1.00 96.00 124 ALA A C 1
ATOM 989 O O . ALA A 1 124 ? 11.520 4.757 -11.707 1.00 96.00 124 ALA A O 1
ATOM 990 N N . ILE A 1 125 ? 12.054 3.090 -10.298 1.00 97.69 125 ILE A N 1
ATOM 991 C CA . ILE A 1 125 ? 11.310 3.620 -9.145 1.00 97.69 125 ILE A CA 1
ATOM 992 C C . ILE A 1 125 ? 11.923 4.931 -8.627 1.00 97.69 125 ILE A C 1
ATOM 994 O O . ILE A 1 125 ? 11.191 5.865 -8.306 1.00 97.69 125 ILE A O 1
ATOM 998 N N . GLU A 1 126 ? 13.249 5.042 -8.584 1.00 97.94 126 GLU A N 1
ATOM 999 C CA . GLU A 1 126 ? 13.933 6.273 -8.179 1.00 97.94 126 GLU A CA 1
ATOM 1000 C C . GLU A 1 126 ? 13.628 7.421 -9.151 1.00 97.94 126 GLU A C 1
ATOM 1002 O O . GLU A 1 126 ? 13.236 8.505 -8.719 1.00 97.94 126 GLU A O 1
ATOM 1007 N N . GLN A 1 127 ? 13.703 7.178 -10.465 1.00 98.19 127 GLN A N 1
ATOM 1008 C CA . GLN A 1 127 ? 13.312 8.174 -11.469 1.00 98.19 127 GLN A CA 1
ATOM 1009 C C . GLN A 1 127 ? 11.827 8.540 -11.378 1.00 98.19 127 GLN A C 1
ATOM 1011 O O . GLN A 1 127 ? 11.473 9.706 -11.558 1.00 98.19 127 GLN A O 1
ATOM 1016 N N . PHE A 1 128 ? 10.967 7.569 -11.071 1.00 98.38 128 PHE A N 1
ATOM 1017 C CA . PHE A 1 128 ? 9.538 7.789 -10.868 1.00 98.38 128 PHE A CA 1
ATOM 1018 C C . PHE A 1 128 ? 9.265 8.728 -9.685 1.00 98.38 128 PHE A C 1
ATOM 1020 O O . PHE A 1 128 ? 8.429 9.621 -9.798 1.00 98.38 128 PHE A O 1
ATOM 1027 N N . PHE A 1 129 ? 9.998 8.592 -8.575 1.00 98.25 129 PHE A N 1
ATOM 1028 C CA . PHE A 1 129 ? 9.887 9.523 -7.448 1.00 98.25 129 PHE A CA 1
ATOM 1029 C C . PHE A 1 129 ? 10.479 10.907 -7.740 1.00 98.25 129 PHE A C 1
ATOM 1031 O O . PHE A 1 129 ? 9.931 11.905 -7.276 1.00 98.25 129 PHE A O 1
ATOM 1038 N N . LEU A 1 130 ? 11.580 10.980 -8.495 1.00 98.12 130 LEU A N 1
ATOM 1039 C CA . LEU A 1 130 ? 12.262 12.242 -8.805 1.00 98.12 130 LEU A CA 1
ATOM 1040 C C . LEU A 1 130 ? 11.491 13.132 -9.791 1.00 98.12 130 LEU A C 1
ATOM 1042 O O . LEU A 1 130 ? 11.631 14.352 -9.729 1.00 98.12 130 LEU A O 1
ATOM 1046 N N . ASN A 1 131 ? 10.678 12.545 -10.673 1.00 98.19 131 ASN A N 1
ATOM 1047 C CA . ASN A 1 131 ? 9.955 13.268 -11.724 1.00 98.19 131 ASN A CA 1
ATOM 1048 C C . ASN A 1 131 ? 8.436 13.038 -11.596 1.00 98.19 131 ASN A C 1
ATOM 1050 O O . ASN A 1 131 ? 7.832 12.385 -12.448 1.00 98.19 131 ASN A O 1
ATOM 1054 N N . PRO A 1 132 ? 7.782 13.543 -10.531 1.00 97.88 132 PRO A N 1
ATOM 1055 C CA . PRO A 1 132 ? 6.435 13.107 -10.167 1.00 97.88 132 PRO A CA 1
ATOM 1056 C C . PRO A 1 132 ? 5.340 13.497 -11.169 1.00 97.88 132 PRO A C 1
ATOM 1058 O O . PRO A 1 132 ? 4.296 12.847 -11.222 1.00 97.88 132 PRO A O 1
ATOM 1061 N N . GLU A 1 133 ? 5.561 14.544 -11.962 1.00 98.38 133 GLU A N 1
ATOM 1062 C CA . GLU A 1 133 ? 4.627 15.005 -12.996 1.00 98.38 133 GLU A CA 1
ATOM 1063 C C . GLU A 1 133 ? 4.829 14.297 -14.345 1.00 98.38 133 GLU A C 1
ATOM 1065 O O . GLU A 1 133 ? 3.981 14.411 -15.231 1.00 98.38 133 GLU A O 1
ATOM 1070 N N . GLU A 1 134 ? 5.918 13.543 -14.506 1.00 98.12 134 GLU A N 1
ATOM 1071 C CA . GLU A 1 134 ? 6.260 12.857 -15.749 1.00 98.12 134 GLU A CA 1
ATOM 1072 C C . GLU A 1 134 ? 5.822 11.387 -15.721 1.00 98.12 134 GLU A C 1
ATOM 1074 O O . GLU A 1 134 ? 5.817 10.719 -14.682 1.00 98.12 134 GLU A O 1
ATOM 1079 N N . LEU A 1 135 ? 5.459 10.853 -16.890 1.00 97.31 135 LEU A N 1
ATOM 1080 C CA . LEU A 1 135 ? 5.156 9.432 -17.042 1.00 97.31 135 LEU A CA 1
ATOM 1081 C C . LEU A 1 135 ? 6.461 8.640 -17.200 1.00 97.31 135 LEU A C 1
ATOM 1083 O O . LEU A 1 135 ? 6.926 8.408 -18.313 1.00 97.31 135 LEU A O 1
ATOM 1087 N N . VAL A 1 136 ? 7.063 8.265 -16.069 1.00 95.56 136 VAL A N 1
ATOM 1088 C CA . VAL A 1 136 ? 8.365 7.575 -16.025 1.00 95.56 136 VAL A CA 1
ATOM 1089 C C . VAL A 1 136 ? 8.238 6.052 -16.097 1.00 95.56 136 VAL A C 1
ATOM 1091 O O . VAL A 1 136 ? 9.036 5.391 -16.761 1.00 95.56 136 VAL A O 1
ATOM 1094 N N . LEU A 1 137 ? 7.264 5.480 -15.385 1.00 93.88 137 LEU A N 1
ATOM 1095 C CA . LEU A 1 137 ? 7.120 4.037 -15.210 1.00 93.88 137 LEU A CA 1
ATOM 1096 C C . LEU A 1 137 ? 5.645 3.640 -15.221 1.00 93.88 137 LEU A C 1
ATOM 1098 O O . LEU A 1 137 ? 4.907 3.971 -14.298 1.00 93.88 137 LEU A O 1
ATOM 1102 N N . GLY A 1 138 ? 5.249 2.864 -16.229 1.00 94.31 138 GLY A N 1
ATOM 1103 C CA . GLY A 1 138 ? 3.873 2.402 -16.377 1.00 94.31 138 GLY A CA 1
ATOM 1104 C C . GLY A 1 138 ? 2.971 3.422 -17.046 1.00 94.31 138 GLY A C 1
ATOM 1105 O O . GLY A 1 138 ? 3.376 4.075 -18.004 1.00 94.31 138 GLY A O 1
ATOM 1106 N N . ASP A 1 139 ? 1.748 3.513 -16.538 1.00 95.31 139 ASP A N 1
ATOM 1107 C CA . ASP A 1 139 ? 0.622 4.189 -17.188 1.00 95.31 139 ASP A CA 1
ATOM 1108 C C . ASP A 1 139 ? 0.069 5.341 -16.327 1.00 95.31 139 ASP A C 1
ATOM 1110 O O . ASP A 1 139 ? -0.884 6.020 -16.704 1.00 95.31 139 ASP A O 1
ATOM 1114 N N . GLU A 1 140 ? 0.676 5.563 -15.160 1.00 97.56 140 GLU A N 1
ATOM 1115 C CA . GLU A 1 140 ? 0.284 6.556 -14.167 1.00 97.56 140 GLU A CA 1
ATOM 1116 C C . GLU A 1 140 ? 1.526 7.291 -13.655 1.00 97.56 140 GLU A C 1
ATOM 1118 O O . GLU A 1 140 ? 2.531 6.664 -13.329 1.00 97.56 140 GLU A O 1
ATOM 1123 N N . THR A 1 141 ? 1.477 8.623 -13.572 1.00 98.56 141 THR A N 1
ATOM 1124 C CA . THR A 1 141 ? 2.568 9.412 -12.977 1.00 98.56 141 THR A CA 1
ATOM 1125 C C . THR A 1 141 ? 2.570 9.284 -11.452 1.00 98.56 141 THR A C 1
ATOM 1127 O O . THR A 1 141 ? 1.544 8.979 -10.837 1.00 98.56 141 THR A O 1
ATOM 1130 N N . ALA A 1 142 ? 3.694 9.578 -10.792 1.00 98.62 142 ALA A N 1
ATOM 1131 C CA . ALA A 1 142 ? 3.741 9.532 -9.329 1.00 98.62 142 ALA A CA 1
ATOM 1132 C C . ALA A 1 142 ? 2.753 10.517 -8.685 1.00 98.62 142 ALA A C 1
ATOM 1134 O O . ALA A 1 142 ? 2.129 10.203 -7.670 1.00 98.62 142 ALA A O 1
ATOM 1135 N N . GLN A 1 143 ? 2.545 11.679 -9.309 1.00 98.69 143 GLN A N 1
ATOM 1136 C CA . GLN A 1 143 ? 1.572 12.664 -8.856 1.00 98.69 143 GLN A CA 1
ATOM 1137 C C . GLN 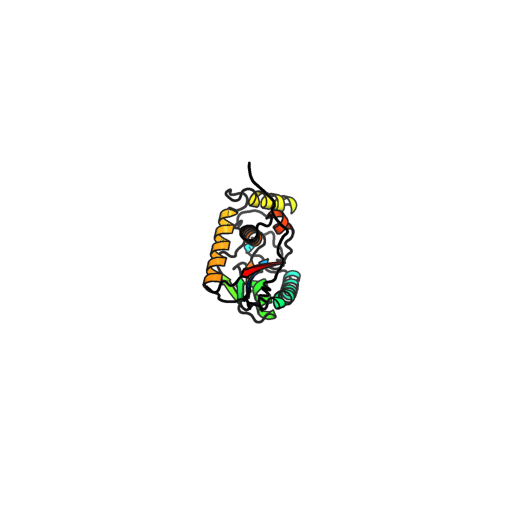A 1 143 ? 0.131 12.151 -8.976 1.00 98.69 143 GLN A C 1
ATOM 1139 O O . GLN A 1 143 ? -0.668 12.366 -8.060 1.00 98.69 143 GLN A O 1
ATOM 1144 N N . GLN A 1 144 ? -0.200 11.457 -10.069 1.00 98.81 144 GLN A N 1
ATOM 1145 C CA . GLN A 1 144 ? -1.516 10.843 -10.264 1.00 98.81 144 GLN A CA 1
ATOM 1146 C C . GLN A 1 144 ? -1.765 9.724 -9.247 1.00 98.81 144 GLN A C 1
ATOM 1148 O O . GLN A 1 144 ? -2.809 9.729 -8.590 1.00 98.81 144 GLN A O 1
ATOM 1153 N N . ALA A 1 145 ? -0.781 8.841 -9.045 1.00 98.75 145 ALA A N 1
ATOM 1154 C CA . ALA A 1 145 ? -0.851 7.766 -8.059 1.00 98.75 145 ALA A CA 1
ATOM 1155 C C . ALA A 1 145 ? -1.045 8.315 -6.637 1.00 98.75 145 ALA A C 1
ATOM 1157 O O . ALA A 1 145 ? -1.908 7.836 -5.897 1.00 98.75 145 ALA A O 1
ATOM 1158 N N . LEU A 1 146 ? -0.299 9.366 -6.271 1.00 98.81 146 LEU A N 1
ATOM 1159 C CA . LEU A 1 146 ? -0.454 10.053 -4.990 1.00 98.81 146 LEU A CA 1
ATOM 1160 C C . LEU A 1 146 ? -1.862 10.637 -4.831 1.00 98.81 146 LEU A C 1
ATOM 1162 O O . LEU A 1 146 ? -2.503 10.394 -3.814 1.00 98.81 146 LEU A O 1
ATOM 1166 N N . TRP A 1 147 ? -2.364 11.386 -5.816 1.00 98.75 147 TRP A N 1
ATOM 1167 C CA . TRP A 1 147 ? -3.697 11.992 -5.731 1.00 98.75 147 TRP A CA 1
ATOM 1168 C C . TRP A 1 147 ? -4.809 10.952 -5.639 1.00 98.75 147 TRP A C 1
ATOM 1170 O O . TRP A 1 147 ? -5.725 11.109 -4.833 1.00 98.75 147 TRP A O 1
ATOM 1180 N N . ARG A 1 148 ? -4.725 9.875 -6.425 1.00 98.75 148 ARG A N 1
ATOM 1181 C CA . ARG A 1 148 ? -5.681 8.766 -6.369 1.00 98.75 148 ARG A CA 1
ATOM 1182 C C . ARG A 1 148 ? -5.688 8.114 -4.991 1.00 98.75 148 ARG A C 1
ATOM 1184 O O . ARG A 1 148 ? -6.763 7.918 -4.421 1.00 98.75 148 ARG A O 1
ATOM 1191 N N . PHE A 1 149 ? -4.507 7.790 -4.467 1.00 98.88 149 PHE A N 1
ATOM 1192 C CA . PHE A 1 149 ? -4.376 7.143 -3.169 1.00 98.88 149 PHE A CA 1
ATOM 1193 C C . PHE A 1 149 ? -4.839 8.065 -2.034 1.00 98.88 149 PHE A C 1
ATOM 1195 O O . PHE A 1 149 ? -5.652 7.654 -1.212 1.00 98.88 149 PHE A O 1
ATOM 1202 N N . ALA A 1 150 ? -4.416 9.333 -2.033 1.00 98.75 150 ALA A N 1
ATOM 1203 C CA . ALA A 1 150 ? -4.841 10.326 -1.048 1.00 98.75 150 ALA A CA 1
ATOM 1204 C C . ALA A 1 150 ? -6.364 10.520 -1.054 1.00 98.75 150 ALA A C 1
ATOM 1206 O O . ALA A 1 150 ? -6.991 10.444 -0.004 1.00 98.75 150 ALA A O 1
ATOM 1207 N N . ALA A 1 151 ? -6.985 10.638 -2.233 1.00 98.56 151 ALA A N 1
ATOM 1208 C CA . ALA A 1 151 ? -8.438 10.735 -2.341 1.00 98.56 151 ALA A CA 1
ATOM 1209 C C . ALA A 1 151 ? -9.162 9.477 -1.826 1.00 98.56 151 ALA A C 1
ATOM 1211 O O . ALA A 1 151 ? -10.280 9.570 -1.319 1.00 98.56 151 ALA A O 1
ATOM 1212 N N . ALA A 1 152 ? -8.562 8.288 -1.953 1.00 98.69 152 ALA A N 1
ATOM 1213 C CA . ALA A 1 152 ? -9.108 7.069 -1.360 1.00 98.69 152 ALA A CA 1
ATOM 1214 C C . ALA A 1 152 ? -9.017 7.095 0.172 1.00 98.69 152 ALA A C 1
ATOM 1216 O O . ALA A 1 152 ? -10.011 6.789 0.830 1.00 98.69 152 ALA A O 1
ATOM 1217 N N . ILE A 1 153 ? -7.876 7.518 0.726 1.00 98.19 153 ILE A N 1
ATOM 1218 C CA . ILE A 1 153 ? -7.693 7.696 2.171 1.00 98.19 153 ILE A CA 1
ATOM 1219 C C . ILE A 1 153 ? -8.679 8.729 2.728 1.00 98.19 153 ILE A C 1
ATOM 1221 O O . ILE A 1 153 ? -9.359 8.434 3.705 1.00 98.19 153 ILE A O 1
ATOM 1225 N N . ASP A 1 154 ? -8.844 9.882 2.078 1.00 96.75 154 ASP A N 1
ATOM 1226 C CA . ASP A 1 154 ? -9.782 10.925 2.512 1.00 96.75 154 ASP A CA 1
ATOM 1227 C C . ASP A 1 154 ? -11.228 10.412 2.554 1.00 96.75 154 ASP A C 1
ATOM 1229 O O . ASP A 1 154 ? -11.962 10.678 3.504 1.00 96.75 154 ASP A O 1
ATOM 1233 N N . ARG A 1 155 ? -11.648 9.623 1.553 1.00 97.38 155 ARG A N 1
ATOM 1234 C CA . ARG A 1 155 ? -12.980 8.991 1.547 1.00 97.38 155 ARG A CA 1
ATOM 1235 C C . ARG A 1 155 ? -13.151 7.985 2.683 1.00 97.38 155 ARG A C 1
ATOM 1237 O O . ARG A 1 155 ? -14.227 7.930 3.276 1.00 97.38 155 ARG A O 1
ATOM 1244 N N . ILE A 1 156 ? -12.119 7.192 2.970 1.00 96.56 156 ILE A N 1
ATOM 1245 C CA . ILE A 1 156 ? -12.132 6.234 4.081 1.00 96.56 156 ILE A CA 1
ATOM 1246 C C . ILE A 1 156 ? -12.252 6.992 5.403 1.00 96.56 156 ILE A C 1
ATOM 1248 O O . ILE A 1 156 ? -13.189 6.743 6.149 1.00 96.56 156 ILE A O 1
ATOM 1252 N N . LEU A 1 157 ? -11.398 7.987 5.648 1.00 93.81 157 LEU A N 1
ATOM 1253 C CA . LEU A 1 157 ? -11.416 8.790 6.876 1.00 93.81 157 LEU A CA 1
ATOM 1254 C C . LEU A 1 157 ? -12.711 9.598 7.054 1.00 93.81 157 LEU A C 1
ATOM 1256 O O . LEU A 1 157 ? -13.134 9.850 8.177 1.00 93.81 157 LEU A O 1
ATOM 1260 N N . ALA A 1 158 ? -13.369 9.993 5.962 1.00 92.75 158 ALA A N 1
ATOM 1261 C CA . ALA A 1 158 ? -14.660 10.675 6.019 1.00 92.75 158 ALA A CA 1
ATOM 1262 C C . ALA A 1 158 ? -15.840 9.743 6.358 1.00 92.75 158 ALA A C 1
ATOM 1264 O O . ALA A 1 158 ? -16.908 10.230 6.730 1.00 92.75 158 ALA A O 1
ATOM 1265 N N . THR A 1 159 ? -15.687 8.427 6.184 1.00 92.38 159 THR A N 1
ATOM 1266 C CA . THR A 1 159 ? -16.772 7.442 6.366 1.00 92.38 159 THR A CA 1
ATOM 1267 C C . THR A 1 159 ? -16.553 6.508 7.551 1.00 92.38 159 THR A C 1
ATOM 1269 O O . THR A 1 159 ? -17.527 6.049 8.146 1.00 92.38 159 THR A O 1
ATOM 1272 N N . ASP A 1 160 ? -15.302 6.251 7.913 1.00 91.25 160 ASP A N 1
ATOM 1273 C CA . ASP A 1 160 ? -14.897 5.374 8.998 1.00 91.25 160 ASP A C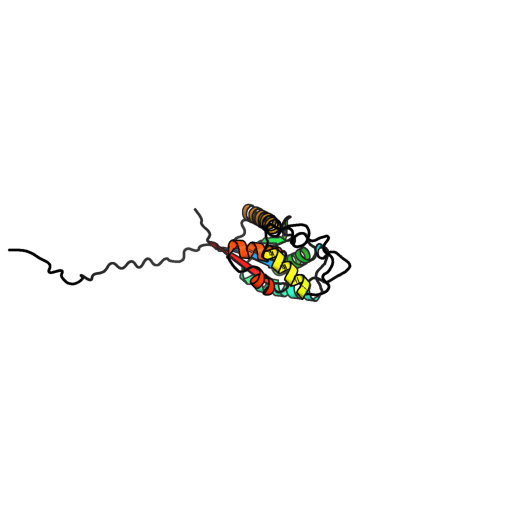A 1
ATOM 1274 C C . ASP A 1 160 ? -14.414 6.197 10.194 1.00 91.25 160 ASP A C 1
ATOM 1276 O O . ASP A 1 160 ? -13.404 6.894 10.129 1.00 91.25 160 ASP A O 1
ATOM 1280 N N . THR A 1 161 ? -15.154 6.119 11.299 1.00 88.31 161 THR A N 1
ATOM 1281 C CA . THR A 1 161 ? -14.865 6.869 12.527 1.00 88.31 161 THR A CA 1
ATOM 1282 C C . THR A 1 161 ? -13.986 6.087 13.506 1.00 88.31 161 THR A C 1
ATOM 1284 O O . THR A 1 161 ? -13.982 6.398 14.697 1.00 88.31 161 THR A O 1
ATOM 1287 N N . ALA A 1 162 ? -13.308 5.026 13.057 1.00 89.75 162 ALA A N 1
ATOM 1288 C CA . ALA A 1 162 ? -12.372 4.275 13.883 1.00 89.75 162 ALA A CA 1
ATOM 1289 C C . ALA A 1 162 ? -11.211 5.163 14.362 1.00 89.75 162 ALA A C 1
ATOM 1291 O O . ALA A 1 162 ? -10.530 5.807 13.568 1.00 89.75 162 ALA A O 1
ATOM 1292 N N . GLU A 1 163 ? -10.934 5.137 15.668 1.00 90.56 163 GLU A N 1
ATOM 1293 C CA . GLU A 1 163 ? -9.762 5.812 16.254 1.00 90.56 163 GLU A CA 1
ATOM 1294 C C . GLU A 1 163 ? -8.441 5.158 15.816 1.00 90.56 163 GLU A C 1
ATOM 1296 O O . GLU A 1 163 ? -7.372 5.750 15.906 1.00 90.56 163 GLU A O 1
ATOM 1301 N N . SER A 1 164 ? -8.488 3.916 15.339 1.00 95.31 164 SER A N 1
ATOM 1302 C CA . SER A 1 164 ? -7.329 3.210 14.809 1.00 95.31 164 SER A CA 1
ATOM 1303 C C . SER A 1 164 ? -7.782 2.310 13.672 1.00 95.31 164 SER A C 1
ATOM 1305 O O . SER A 1 164 ? -8.581 1.388 13.875 1.00 95.31 164 SER A O 1
ATOM 1307 N N . LEU A 1 165 ? -7.309 2.602 12.463 1.00 96.50 165 LEU A N 1
ATOM 1308 C CA . LEU A 1 165 ? -7.711 1.897 11.253 1.00 96.50 165 LEU A CA 1
ATOM 1309 C C . LEU A 1 165 ? -6.492 1.450 10.453 1.00 96.50 165 LEU A C 1
ATOM 1311 O O . LEU A 1 165 ? -5.504 2.173 10.323 1.00 96.50 165 LEU A O 1
ATOM 1315 N N . ILE A 1 166 ? -6.577 0.247 9.897 1.00 98.69 166 ILE A N 1
ATOM 1316 C CA . ILE A 1 166 ? -5.551 -0.321 9.025 1.00 98.69 166 ILE A CA 1
ATOM 1317 C C . ILE A 1 166 ? -5.964 -0.129 7.568 1.00 98.69 166 ILE A C 1
ATOM 1319 O O . ILE A 1 166 ? -7.102 -0.411 7.206 1.00 98.69 166 ILE A O 1
ATOM 1323 N N . VAL A 1 167 ? -5.025 0.261 6.708 1.00 98.81 167 VAL A N 1
ATOM 1324 C CA . VAL A 1 167 ? -5.178 0.236 5.249 1.00 98.81 167 VAL A CA 1
ATOM 1325 C C . VAL A 1 167 ? -4.099 -0.654 4.644 1.00 98.81 167 VAL A C 1
ATOM 1327 O O . VAL A 1 167 ? -2.921 -0.302 4.636 1.00 98.81 167 VAL A O 1
ATOM 1330 N N . VAL A 1 168 ? -4.495 -1.804 4.107 1.00 98.94 168 VAL A N 1
ATOM 1331 C CA . VAL A 1 168 ? -3.608 -2.740 3.410 1.00 98.94 168 VAL A CA 1
ATOM 1332 C C . VAL A 1 168 ? -3.473 -2.337 1.939 1.00 98.94 168 VAL A C 1
ATOM 1334 O O . VAL A 1 168 ? -4.432 -2.372 1.168 1.00 98.94 168 VAL A O 1
ATOM 1337 N N . THR A 1 169 ? -2.259 -1.961 1.551 1.00 98.81 169 THR A N 1
ATOM 1338 C CA . THR A 1 169 ? -1.890 -1.353 0.268 1.00 98.81 169 THR A CA 1
ATOM 1339 C C . THR A 1 169 ? -0.521 -1.873 -0.219 1.00 98.81 169 THR A C 1
ATOM 1341 O O . THR A 1 169 ? -0.104 -2.986 0.116 1.00 98.81 169 THR A O 1
ATOM 1344 N N . HIS A 1 170 ? 0.181 -1.102 -1.049 1.00 98.69 170 HIS A N 1
ATOM 1345 C CA . HIS A 1 170 ? 1.395 -1.472 -1.769 1.00 98.69 170 HIS A CA 1
ATOM 1346 C C . HIS A 1 170 ? 2.529 -0.482 -1.519 1.00 98.69 170 HIS A C 1
ATOM 1348 O O . HIS A 1 170 ? 2.316 0.625 -1.029 1.00 98.69 170 HIS A O 1
ATOM 1354 N N . GLY A 1 171 ? 3.752 -0.901 -1.842 1.00 98.06 171 GLY A N 1
ATOM 1355 C CA . GLY A 1 171 ? 4.963 -0.183 -1.453 1.00 98.06 171 GLY A CA 1
ATOM 1356 C C . GLY A 1 171 ? 5.055 1.220 -2.047 1.00 98.06 171 GLY A C 1
ATOM 1357 O O . GLY A 1 171 ? 5.305 2.165 -1.307 1.00 98.06 171 GLY A O 1
ATOM 1358 N N . THR A 1 172 ? 4.831 1.386 -3.355 1.00 98.25 172 THR A N 1
ATOM 1359 C CA . THR A 1 172 ? 5.073 2.687 -4.002 1.00 98.25 172 THR A CA 1
ATOM 1360 C C . THR A 1 172 ? 4.017 3.722 -3.614 1.00 98.25 172 THR A C 1
ATOM 1362 O O . THR A 1 172 ? 4.384 4.823 -3.206 1.00 98.25 172 THR A O 1
ATOM 1365 N N . VAL A 1 173 ? 2.723 3.385 -3.653 1.00 98.62 173 VAL A N 1
ATOM 1366 C CA . VAL A 1 173 ? 1.660 4.312 -3.208 1.00 98.62 173 VAL A CA 1
ATOM 1367 C C . VAL A 1 173 ? 1.739 4.644 -1.714 1.00 98.62 173 VAL A C 1
ATOM 1369 O O . VAL A 1 173 ? 1.540 5.800 -1.341 1.00 98.62 173 VAL A O 1
ATOM 1372 N N . MET A 1 174 ? 2.111 3.678 -0.860 1.00 98.56 174 MET A N 1
ATOM 1373 C CA . MET A 1 174 ? 2.357 3.934 0.564 1.00 98.56 174 MET A CA 1
ATOM 1374 C C . MET A 1 174 ? 3.533 4.893 0.758 1.00 98.56 174 MET A C 1
ATOM 1376 O O . MET A 1 174 ? 3.434 5.821 1.556 1.00 98.56 174 MET A O 1
ATOM 1380 N N . THR A 1 175 ? 4.624 4.715 0.008 1.00 98.75 175 THR A N 1
ATOM 1381 C CA . THR A 1 175 ? 5.761 5.642 0.029 1.00 98.75 175 THR A CA 1
ATOM 1382 C C . THR A 1 175 ? 5.356 7.054 -0.364 1.00 98.75 175 THR A C 1
ATOM 1384 O O . THR A 1 175 ? 5.677 7.988 0.368 1.00 98.75 175 THR A O 1
ATOM 1387 N N . LEU A 1 176 ? 4.651 7.218 -1.488 1.00 98.75 176 LEU A N 1
ATOM 1388 C CA . LEU A 1 176 ? 4.220 8.531 -1.974 1.00 98.75 176 LEU A CA 1
ATOM 1389 C C . LEU A 1 176 ? 3.389 9.265 -0.924 1.00 98.75 176 LEU A C 1
ATOM 1391 O O . LEU A 1 176 ? 3.660 10.424 -0.608 1.00 98.75 176 LEU A O 1
ATOM 1395 N N . TYR A 1 177 ? 2.395 8.576 -0.363 1.00 98.69 177 TYR A N 1
ATOM 1396 C CA . TYR A 1 177 ? 1.513 9.167 0.629 1.00 98.69 177 TYR A CA 1
ATOM 1397 C C . TYR A 1 177 ? 2.268 9.533 1.906 1.00 98.69 177 TYR A C 1
ATOM 1399 O O . TYR A 1 177 ? 2.215 10.687 2.329 1.00 98.69 177 TYR A O 1
ATOM 1407 N N . THR A 1 178 ? 3.037 8.599 2.475 1.00 98.38 178 THR A N 1
ATOM 1408 C CA . THR A 1 178 ? 3.824 8.843 3.691 1.00 98.38 178 THR A CA 1
ATOM 1409 C C . THR A 1 178 ? 4.794 10.006 3.504 1.00 98.38 178 THR A C 1
ATOM 1411 O O . THR A 1 178 ? 4.851 10.888 4.362 1.00 98.38 178 THR A O 1
ATOM 1414 N N . ALA A 1 179 ? 5.509 10.070 2.378 1.00 98.12 179 ALA A N 1
ATOM 1415 C CA . ALA A 1 179 ? 6.396 11.187 2.067 1.00 98.12 179 ALA A CA 1
ATOM 1416 C C . ALA A 1 179 ? 5.635 12.520 1.991 1.00 98.12 179 ALA A C 1
ATOM 1418 O O . ALA A 1 179 ? 6.083 13.509 2.570 1.00 98.12 179 ALA A O 1
ATOM 1419 N N . SER A 1 180 ? 4.454 12.539 1.362 1.00 97.88 180 SER A N 1
ATOM 1420 C CA . SER A 1 180 ? 3.651 13.761 1.212 1.00 97.88 180 SER A CA 1
ATOM 1421 C C . SER A 1 180 ? 3.163 14.349 2.541 1.00 97.88 180 SER A C 1
ATOM 1423 O O . SER A 1 180 ? 3.076 15.569 2.668 1.00 97.88 180 SER A O 1
ATOM 1425 N N . VAL A 1 181 ? 2.880 13.506 3.542 1.00 96.50 181 VAL A N 1
ATOM 1426 C CA . VAL A 1 181 ? 2.312 13.952 4.829 1.00 96.50 181 VAL A CA 1
ATOM 1427 C C . VAL A 1 181 ? 3.344 14.098 5.947 1.00 96.50 181 VAL A C 1
ATOM 1429 O O . VAL A 1 181 ? 3.090 14.811 6.913 1.00 96.50 181 VAL A O 1
ATOM 1432 N N . SER A 1 182 ? 4.500 13.435 5.841 1.00 95.19 182 SER A N 1
ATOM 1433 C CA . SER A 1 182 ? 5.534 13.437 6.891 1.00 95.19 182 SER A CA 1
ATOM 1434 C C . SER A 1 182 ? 6.864 14.067 6.472 1.00 95.19 182 SER A C 1
ATOM 1436 O O . SER A 1 182 ? 7.703 14.343 7.328 1.00 95.19 182 SER A O 1
ATOM 1438 N N . GLY A 1 183 ? 7.075 14.311 5.174 1.00 95.38 183 GLY A N 1
ATOM 1439 C CA . GLY A 1 183 ? 8.307 14.897 4.646 1.00 95.38 183 GLY A CA 1
ATOM 1440 C C . GLY A 1 183 ? 9.511 13.949 4.616 1.00 95.38 183 GLY A C 1
ATOM 1441 O O . GLY A 1 183 ? 10.633 14.414 4.414 1.00 95.38 183 GLY A O 1
ATOM 1442 N N . VAL A 1 184 ? 9.317 12.639 4.822 1.00 96.62 184 VAL A N 1
ATOM 1443 C CA . VAL A 1 184 ? 10.391 11.649 4.633 1.00 96.62 184 VAL A CA 1
ATOM 1444 C C . VAL A 1 184 ? 10.829 11.592 3.169 1.00 96.62 184 VAL A C 1
ATOM 1446 O O . VAL A 1 184 ? 10.015 11.759 2.262 1.00 96.62 184 VAL A O 1
ATOM 1449 N N . GLU A 1 185 ? 12.115 11.331 2.931 1.00 97.88 185 GLU A N 1
ATOM 1450 C CA . GLU A 1 185 ? 12.636 11.174 1.571 1.00 97.88 185 GLU A CA 1
ATOM 1451 C C . GLU A 1 185 ? 12.078 9.874 0.943 1.00 97.88 185 GLU A C 1
ATOM 1453 O O . GLU A 1 185 ? 12.274 8.796 1.525 1.00 97.88 185 GLU A O 1
ATOM 1458 N N . PRO A 1 186 ? 11.364 9.949 -0.202 1.00 97.62 186 PRO A N 1
ATOM 1459 C CA . PRO A 1 186 ? 10.646 8.813 -0.775 1.00 97.62 186 PRO A CA 1
ATOM 1460 C C . PRO A 1 186 ? 11.507 7.576 -1.030 1.00 97.62 186 PRO A C 1
ATOM 1462 O O . PRO A 1 186 ? 11.100 6.472 -0.664 1.00 97.62 186 PRO A O 1
ATOM 1465 N N . MET A 1 187 ? 12.686 7.725 -1.639 1.00 97.56 187 MET A N 1
ATOM 1466 C CA . MET A 1 187 ? 13.464 6.567 -2.073 1.00 97.56 187 MET A CA 1
ATOM 1467 C C . MET A 1 187 ? 14.106 5.835 -0.889 1.00 97.56 187 MET A C 1
ATOM 1469 O O . MET A 1 187 ? 14.071 4.604 -0.823 1.00 97.56 187 MET A O 1
ATOM 1473 N N . CYS A 1 188 ? 14.640 6.568 0.088 1.00 97.31 188 CYS A N 1
ATOM 1474 C CA . CYS A 1 188 ? 15.141 6.019 1.345 1.00 97.31 188 CYS A CA 1
ATOM 1475 C C . CYS A 1 188 ? 14.033 5.287 2.102 1.00 97.31 188 CYS A C 1
ATOM 1477 O O . CYS A 1 188 ? 14.252 4.175 2.585 1.00 97.31 188 CYS A O 1
ATOM 1479 N N . TYR A 1 189 ? 12.835 5.878 2.170 1.00 97.94 189 TYR A N 1
ATOM 1480 C CA . TYR A 1 189 ? 11.697 5.231 2.808 1.00 97.94 189 TYR A CA 1
ATOM 1481 C C . TYR A 1 189 ? 11.287 3.959 2.056 1.00 97.94 189 TYR A C 1
ATOM 1483 O O . TYR A 1 189 ? 11.191 2.903 2.674 1.00 97.94 189 TYR A O 1
ATOM 1491 N N . TRP A 1 190 ? 11.146 4.007 0.728 1.00 98.06 190 TRP A N 1
ATOM 1492 C CA . TRP A 1 190 ? 10.794 2.843 -0.092 1.00 98.06 190 TRP A CA 1
ATOM 1493 C C . TRP A 1 190 ? 11.784 1.682 0.063 1.00 98.06 190 TRP A C 1
ATOM 1495 O O . TRP A 1 190 ? 11.359 0.546 0.271 1.00 98.06 190 TRP A O 1
ATOM 1505 N N . ARG A 1 191 ? 13.097 1.961 0.044 1.00 96.69 191 ARG A N 1
ATOM 1506 C CA . ARG A 1 191 ? 14.155 0.953 0.256 1.00 96.69 191 ARG A CA 1
ATOM 1507 C C . ARG A 1 191 ? 14.100 0.324 1.652 1.00 96.69 191 ARG A C 1
ATOM 1509 O O . ARG A 1 191 ? 14.537 -0.810 1.820 1.00 96.69 191 ARG A O 1
ATOM 1516 N N . SER A 1 192 ? 13.565 1.035 2.645 1.00 96.19 192 SER A N 1
ATOM 1517 C CA . SER A 1 192 ? 13.410 0.515 4.010 1.00 96.19 192 SER A CA 1
ATOM 1518 C C . SER A 1 192 ? 12.211 -0.428 4.181 1.00 96.19 192 SER A C 1
ATOM 1520 O O . SER A 1 192 ? 12.126 -1.131 5.187 1.00 96.19 192 SER A O 1
ATOM 1522 N N . LEU A 1 193 ? 11.279 -0.458 3.221 1.00 95.75 193 LEU A N 1
ATOM 1523 C CA . LEU A 1 193 ? 10.055 -1.242 3.343 1.00 95.75 193 LEU A CA 1
ATOM 1524 C C . LEU A 1 193 ? 10.310 -2.735 3.136 1.00 95.75 193 LEU A C 1
ATOM 1526 O O . LEU A 1 193 ? 10.544 -3.204 2.020 1.00 95.75 193 LEU A O 1
ATOM 1530 N N . GLU A 1 194 ? 10.101 -3.516 4.190 1.00 95.69 194 GLU A N 1
ATOM 1531 C CA . GLU A 1 194 ? 9.962 -4.966 4.080 1.00 95.69 194 GLU A CA 1
ATOM 1532 C C . GLU A 1 194 ? 8.591 -5.380 3.517 1.00 95.69 194 GLU A C 1
ATOM 1534 O O . GLU A 1 194 ? 7.687 -4.561 3.347 1.00 95.69 194 GLU A O 1
ATOM 1539 N N . THR A 1 195 ? 8.425 -6.667 3.193 1.00 95.81 195 THR A N 1
ATOM 1540 C CA . THR A 1 195 ? 7.147 -7.243 2.733 1.00 95.81 195 THR A CA 1
ATOM 1541 C C . THR A 1 195 ? 6.745 -8.427 3.628 1.00 95.81 195 THR A C 1
ATOM 1543 O O . THR A 1 195 ? 7.307 -9.515 3.458 1.00 95.81 195 THR A O 1
ATOM 1546 N N . PRO A 1 196 ? 5.793 -8.261 4.564 1.00 98.00 196 PRO A N 1
ATOM 1547 C CA . PRO A 1 196 ? 5.047 -7.037 4.860 1.00 98.00 196 PRO A CA 1
ATOM 1548 C C . PRO A 1 196 ? 5.848 -6.043 5.716 1.00 98.00 196 PRO A C 1
ATOM 1550 O O . PRO A 1 196 ? 6.872 -6.389 6.298 1.00 98.00 196 PRO A O 1
ATOM 1553 N N . SER A 1 197 ? 5.349 -4.812 5.794 1.00 97.69 197 SER A N 1
ATOM 1554 C CA . SER A 1 197 ? 5.775 -3.756 6.722 1.00 97.69 197 SER A CA 1
ATOM 1555 C C . SER A 1 197 ? 4.606 -2.794 6.944 1.00 97.69 197 SER A C 1
ATOM 1557 O O . SER A 1 197 ? 3.610 -2.856 6.215 1.00 97.69 197 SER A O 1
ATOM 1559 N N . PHE A 1 198 ? 4.704 -1.911 7.937 1.00 98.50 198 PHE A N 1
ATOM 1560 C CA . PHE A 1 198 ? 3.680 -0.905 8.195 1.00 98.50 198 PHE A CA 1
ATOM 1561 C C . PHE A 1 198 ? 4.273 0.422 8.670 1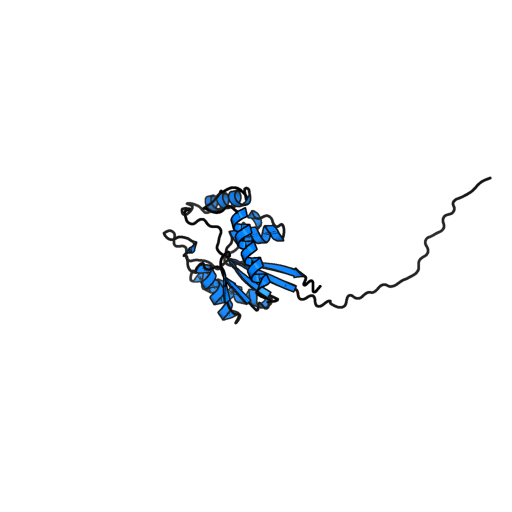.00 98.50 198 PHE A C 1
ATOM 1563 O O . PHE A 1 198 ? 5.408 0.484 9.139 1.00 98.50 198 PHE A O 1
ATOM 1570 N N . VAL A 1 199 ? 3.480 1.484 8.560 1.00 98.06 199 VAL A N 1
ATOM 1571 C CA . VAL A 1 199 ? 3.737 2.789 9.173 1.00 98.06 199 VAL A CA 1
ATOM 1572 C C . VAL A 1 199 ? 2.480 3.268 9.879 1.00 98.06 199 VAL A C 1
ATOM 1574 O O . VAL A 1 199 ? 1.368 3.032 9.410 1.00 98.06 199 VAL A O 1
ATOM 1577 N N . VAL A 1 200 ? 2.665 3.948 11.006 1.00 97.62 200 VAL A N 1
ATOM 1578 C CA . VAL A 1 200 ? 1.576 4.563 11.763 1.00 97.62 200 VAL A CA 1
ATOM 1579 C C . VAL A 1 200 ? 1.661 6.068 11.582 1.00 97.62 200 VAL A C 1
ATOM 1581 O O . VAL A 1 200 ? 2.661 6.691 11.936 1.00 97.62 200 VAL A O 1
ATOM 1584 N N . LEU A 1 201 ? 0.612 6.637 11.003 1.00 95.31 201 LEU A N 1
ATOM 1585 C CA . LEU A 1 201 ? 0.426 8.068 10.849 1.00 95.31 201 LEU A CA 1
ATOM 1586 C C . LEU A 1 201 ? -0.603 8.503 11.882 1.00 95.31 201 LEU A C 1
ATOM 1588 O O . LEU A 1 201 ? -1.759 8.086 11.824 1.00 95.31 201 LEU A O 1
ATOM 1592 N N . THR A 1 202 ? -0.175 9.318 12.838 1.00 91.44 202 THR A N 1
ATOM 1593 C CA . THR A 1 202 ? -1.039 9.735 13.939 1.00 91.44 202 THR A CA 1
ATOM 1594 C C . THR A 1 202 ? -1.412 11.201 13.805 1.00 91.44 202 THR A C 1
ATOM 1596 O O . THR A 1 202 ? -0.535 12.056 13.664 1.00 91.44 202 THR A O 1
ATOM 1599 N N . GLN A 1 203 ? -2.709 11.495 13.876 1.00 77.81 203 GLN A N 1
ATOM 1600 C CA . GLN A 1 203 ? -3.213 12.864 13.922 1.00 77.81 203 GLN A CA 1
ATOM 1601 C C . GLN A 1 203 ? -3.740 13.202 15.323 1.00 77.81 203 GLN A C 1
ATOM 1603 O O . GLN A 1 203 ? -4.397 12.361 15.944 1.00 77.81 203 GLN A O 1
ATOM 1608 N N . PRO A 1 204 ? -3.483 14.423 15.829 1.00 69.00 204 PRO A N 1
ATOM 1609 C CA . PRO A 1 204 ? -4.132 14.895 17.044 1.00 69.00 204 PRO A CA 1
ATOM 1610 C C . PRO A 1 204 ? -5.640 15.014 16.803 1.00 69.00 204 PRO A C 1
ATOM 1612 O O . PRO A 1 204 ? -6.047 15.654 15.830 1.00 69.00 204 PRO A O 1
ATOM 1615 N N . ASN A 1 205 ? -6.479 14.473 17.694 1.00 58.94 205 ASN A N 1
ATOM 1616 C CA . ASN A 1 205 ? -7.906 14.783 17.632 1.00 58.94 205 ASN A CA 1
ATOM 1617 C C . ASN A 1 205 ? -8.135 16.226 18.055 1.00 58.94 205 ASN A C 1
ATOM 1619 O O . ASN A 1 205 ? -8.098 16.584 19.232 1.00 58.94 205 ASN A O 1
ATOM 1623 N N . HIS A 1 206 ? -8.403 17.070 17.067 1.00 55.56 206 HIS A N 1
ATOM 1624 C CA . HIS A 1 206 ? -8.953 18.390 17.295 1.00 55.56 206 HIS A CA 1
ATOM 1625 C C . HIS A 1 206 ? -10.476 18.258 17.363 1.00 55.56 206 HIS A C 1
ATOM 1627 O O . HIS A 1 206 ? -11.172 18.479 16.375 1.00 55.56 206 HIS A O 1
ATOM 1633 N N . ASN A 1 207 ? -11.000 17.883 18.533 1.00 47.44 207 ASN A N 1
ATOM 1634 C CA . ASN A 1 207 ? -12.410 18.119 18.837 1.00 47.44 207 ASN A CA 1
ATOM 1635 C C . ASN A 1 207 ? -12.606 19.640 18.954 1.00 47.44 207 ASN A C 1
ATOM 1637 O O . ASN A 1 207 ? -12.410 20.209 20.029 1.00 47.44 207 ASN A O 1
ATOM 1641 N N . CYS A 1 208 ? -12.899 20.306 17.835 1.00 42.19 208 CYS A N 1
ATOM 1642 C CA . CYS A 1 208 ? -13.374 21.690 17.824 1.00 42.19 208 CYS A CA 1
ATOM 1643 C C . CYS A 1 208 ? -14.861 21.764 18.174 1.00 42.19 208 CYS A C 1
ATOM 1645 O O . CYS A 1 208 ? -15.633 20.916 17.673 1.00 42.19 208 CYS A O 1
#

Sequence (208 aa):
MPLHNLLPTRPTRTSSYTKDYLSDGSTMNNLILVRHSEPKIEPDRPASTWRLSGRGRTRAGELAEELRGFTPTSIWSSKEPKAIETAQILTDALNVPVNVADGLEEHHRYEVPFFPTQDEFEQAIEQFFLNPEELVLGDETAQQALWRFAAAIDRILATDTAESLIVVTHGTVMTLYTASVSGVEPMCYWRSLETPSFVVLTQPNHNC

Foldseek 3Di:
DDDDDDDDDDDDDDDDPPPPPPDPVFLKQKEKEKEFFAWDDDQVDFPLATARDPVRLVVLLVVLVVCVVLVWQEEEFEPRRSGVSSRVSSCVNNVHDYDYDPLQEDFAARPPHDDPDPVVVLVLLVVLLVCQVDPRHHDHGVVRSQVSNVVRVVVCVVVDPISYYYYHHHLSNVLSNCCVVPVDDSSVSSVPCDRIDIDIDIDGDPPD

Radius of gyration: 23.95 Å; chains: 1; bounding box: 40×90×63 Å